Protein AF-V5AYG0-F1 (afdb_monomer_lite)

Radius of gyration: 26.68 Å; chains: 1; bounding box: 62×37×74 Å

Foldseek 3Di:
DQAWWDQPHDIDGDPVQVLLLQLQVPAAQLFDFPVVSVVSSCVSPVSDDPVRTPVDDPLVVCVVPPCVAWDWDADPPPRTIGIHGPDDPQDLLQVQQVVLCVVVVHDAPPLDDQCVSSQVSGDPVNRDDQPCVLVSCPDPSNVVRHVCPVVSPHPSADVAFAEEEEEECVAPPLVCVVVLCVVVCNVSHNYHYEYEYDPPHDDNDPRHHHDDPVDDSLQVVLVVVVPPDDDVRYEYEYEGAPVCQVVNVVSNCVRVPQDQHWYWYDYSVDTDTDGSHDD

Organism: NCBI:txid1416333

pLDDT: mean 70.59, std 14.33, range [32.94, 92.69]

Structure (mmCIF, N/CA/C/O backbone):
data_AF-V5AYG0-F1
#
_entry.id   AF-V5AYG0-F1
#
loop_
_atom_site.group_PDB
_atom_site.id
_atom_site.type_symbol
_atom_site.label_atom_id
_atom_site.label_alt_id
_atom_site.label_comp_id
_atom_site.label_asym_id
_atom_site.label_entity_id
_atom_site.label_seq_id
_atom_site.pdbx_PDB_ins_code
_atom_site.Cartn_x
_atom_site.Cartn_y
_atom_site.Cartn_z
_atom_site.occupancy
_atom_site.B_iso_or_equiv
_atom_site.auth_seq_id
_atom_site.auth_comp_id
_atom_site.auth_asym_id
_atom_site.auth_atom_id
_atom_site.pdbx_PDB_model_num
ATOM 1 N N . MET A 1 1 ? 31.555 -10.436 -30.184 1.00 36.91 1 MET A N 1
ATOM 2 C CA . MET A 1 1 ? 31.040 -10.341 -31.577 1.00 36.91 1 MET A CA 1
ATOM 3 C C . MET A 1 1 ? 31.013 -8.867 -31.934 1.00 36.91 1 MET A C 1
ATOM 5 O O . MET A 1 1 ? 30.667 -8.102 -31.057 1.00 36.91 1 MET A O 1
ATOM 9 N N . ALA A 1 2 ? 31.412 -8.450 -33.139 1.00 38.81 2 ALA A N 1
ATOM 10 C CA . ALA A 1 2 ? 31.576 -7.028 -33.472 1.00 38.81 2 ALA A CA 1
ATOM 11 C C . ALA A 1 2 ? 30.337 -6.182 -33.100 1.00 38.81 2 ALA A C 1
ATOM 13 O O . ALA A 1 2 ? 29.236 -6.420 -33.595 1.00 38.81 2 ALA A O 1
ATOM 14 N N . HIS A 1 3 ? 30.549 -5.230 -32.188 1.00 49.53 3 HIS A N 1
ATOM 15 C CA . HIS A 1 3 ? 29.537 -4.388 -31.566 1.00 49.53 3 HIS A CA 1
ATOM 16 C C . HIS A 1 3 ? 29.433 -3.088 -32.375 1.00 49.53 3 HIS A C 1
ATOM 18 O O . HIS A 1 3 ? 30.217 -2.160 -32.189 1.00 49.53 3 HIS A O 1
ATOM 24 N N . THR A 1 4 ? 28.541 -3.043 -33.358 1.00 55.94 4 THR A N 1
ATOM 25 C CA . THR A 1 4 ? 28.344 -1.859 -34.202 1.00 55.94 4 THR A CA 1
ATOM 26 C C . THR A 1 4 ? 26.892 -1.404 -34.158 1.00 55.94 4 THR A C 1
ATOM 28 O O . THR A 1 4 ? 25.984 -2.221 -34.010 1.00 55.94 4 THR A O 1
ATOM 31 N N . PHE A 1 5 ? 26.658 -0.095 -34.273 1.00 59.72 5 PHE A N 1
ATOM 32 C CA . PHE A 1 5 ? 25.316 0.454 -34.490 1.00 59.72 5 PHE A CA 1
ATOM 33 C C . PHE A 1 5 ? 25.304 1.448 -35.644 1.00 59.72 5 PHE A C 1
ATOM 35 O O . PHE A 1 5 ? 26.340 1.987 -36.039 1.00 59.72 5 PHE A O 1
ATOM 42 N N . ILE A 1 6 ? 24.115 1.658 -36.203 1.00 56.16 6 ILE A N 1
ATOM 43 C CA . ILE A 1 6 ? 23.896 2.550 -37.336 1.00 56.16 6 ILE A CA 1
ATOM 44 C C . ILE A 1 6 ? 23.347 3.874 -36.800 1.00 56.16 6 ILE A C 1
ATOM 46 O O . ILE A 1 6 ? 22.353 3.900 -36.068 1.00 56.16 6 ILE A O 1
ATOM 50 N N . SER A 1 7 ? 24.000 4.975 -37.167 1.00 57.34 7 SER A N 1
ATOM 51 C CA . SER A 1 7 ? 23.487 6.331 -36.967 1.00 57.34 7 SER A CA 1
ATOM 52 C C . SER A 1 7 ? 23.404 7.011 -38.331 1.00 57.34 7 SER A C 1
ATOM 54 O O . SER A 1 7 ? 24.420 7.221 -38.998 1.00 57.34 7 SER A O 1
ATOM 56 N N . GLY A 1 8 ? 22.179 7.264 -38.802 1.00 62.81 8 GLY A N 1
ATOM 57 C CA . GLY A 1 8 ? 21.934 7.705 -40.177 1.00 62.81 8 GLY A CA 1
ATOM 58 C C . GLY A 1 8 ? 22.373 6.648 -41.198 1.00 62.81 8 GLY A C 1
ATOM 59 O O . GLY A 1 8 ? 21.780 5.576 -41.268 1.00 62.81 8 GLY A O 1
ATOM 60 N N . THR A 1 9 ? 23.410 6.947 -41.984 1.00 58.34 9 THR A N 1
ATOM 61 C CA . THR A 1 9 ? 23.985 6.056 -43.013 1.00 58.34 9 THR A CA 1
ATOM 62 C C . THR A 1 9 ? 25.346 5.464 -42.630 1.00 58.34 9 THR A C 1
ATOM 64 O O . THR A 1 9 ? 25.945 4.746 -43.430 1.00 58.34 9 THR A O 1
ATOM 67 N N . THR A 1 10 ? 25.843 5.743 -41.422 1.00 52.81 10 THR A N 1
ATOM 68 C CA . THR A 1 10 ? 27.211 5.400 -41.009 1.00 52.81 10 THR A CA 1
ATOM 69 C C . THR A 1 10 ? 27.206 4.331 -39.918 1.00 52.81 10 THR A C 1
ATOM 71 O O . THR A 1 10 ? 26.444 4.409 -38.951 1.00 52.81 10 THR A O 1
ATOM 74 N N . LEU A 1 11 ? 28.074 3.326 -40.076 1.00 57.84 11 LEU A N 1
ATOM 75 C CA . LEU A 1 11 ? 28.291 2.250 -39.110 1.00 57.84 11 LEU A CA 1
ATOM 76 C C . LEU A 1 11 ? 29.382 2.660 -38.112 1.00 57.84 11 LEU A C 1
ATOM 78 O O . LEU A 1 11 ? 30.519 2.907 -38.513 1.00 57.84 11 LEU A O 1
ATOM 82 N N . TYR A 1 12 ? 29.054 2.687 -36.821 1.00 60.81 12 TYR A N 1
ATOM 83 C CA . TYR A 1 12 ? 30.002 3.024 -35.759 1.00 60.81 12 TYR A CA 1
ATOM 84 C C . TYR A 1 12 ? 30.347 1.797 -34.911 1.00 60.81 12 TYR A C 1
ATOM 86 O O . TYR A 1 12 ? 29.428 1.102 -34.470 1.00 60.81 12 TYR A O 1
ATOM 94 N N . PRO A 1 13 ? 31.639 1.531 -34.639 1.00 64.38 13 PRO A N 1
ATOM 95 C CA . PRO A 1 13 ? 32.040 0.585 -33.606 1.00 64.38 13 PRO A CA 1
ATOM 96 C C . PRO A 1 13 ? 31.745 1.179 -32.223 1.00 64.38 13 PRO A C 1
ATOM 98 O O . PRO A 1 13 ? 32.131 2.308 -31.929 1.00 64.38 13 PRO A O 1
ATOM 101 N N . CYS A 1 14 ? 31.049 0.426 -31.377 1.00 72.44 14 CYS A N 1
ATOM 102 C CA . CYS A 1 14 ? 30.676 0.829 -30.025 1.00 72.44 14 CYS A CA 1
ATOM 103 C C . CYS A 1 14 ? 30.602 -0.412 -29.142 1.00 72.44 14 CYS A C 1
ATOM 105 O O . CYS A 1 14 ? 29.843 -1.323 -29.459 1.00 72.44 14 CYS A O 1
ATOM 107 N N . ASN A 1 15 ? 31.355 -0.455 -28.041 1.00 80.75 15 ASN A N 1
ATOM 108 C CA . ASN A 1 15 ? 31.271 -1.555 -27.084 1.00 80.75 15 ASN A CA 1
ATOM 109 C C . ASN A 1 15 ? 29.976 -1.457 -26.267 1.00 80.75 15 ASN A C 1
ATOM 111 O O . ASN A 1 15 ? 29.956 -0.980 -25.135 1.00 80.75 15 ASN A O 1
ATOM 115 N N . TRP A 1 16 ? 28.878 -1.894 -26.874 1.00 82.31 16 TRP A N 1
ATOM 116 C CA . TRP A 1 16 ? 27.559 -1.822 -26.263 1.00 82.31 16 TRP A CA 1
ATOM 117 C C . TRP A 1 16 ? 27.460 -2.583 -24.948 1.00 82.31 16 TRP A C 1
ATOM 119 O O . TRP A 1 16 ? 26.675 -2.198 -24.099 1.00 82.31 16 TRP A O 1
ATOM 129 N N . GLU A 1 17 ? 28.229 -3.650 -24.767 1.00 78.25 17 GLU A N 1
ATOM 130 C CA . GLU A 1 17 ? 28.170 -4.433 -23.537 1.00 78.25 17 GLU A CA 1
ATOM 131 C C . GLU A 1 17 ? 28.710 -3.631 -22.347 1.00 78.25 17 GLU A C 1
ATOM 133 O O . GLU A 1 17 ? 28.011 -3.474 -21.352 1.00 78.25 17 GLU A O 1
ATOM 138 N N . GLU A 1 18 ? 29.882 -3.014 -22.505 1.00 82.31 18 GLU A N 1
ATOM 139 C CA . GLU A 1 18 ? 30.483 -2.104 -21.519 1.00 82.31 18 GLU A CA 1
ATOM 140 C C . GLU A 1 18 ? 29.607 -0.868 -21.272 1.00 82.31 18 GLU A C 1
ATOM 142 O O . GLU A 1 18 ? 29.341 -0.496 -20.131 1.00 82.31 18 GLU A O 1
ATOM 147 N N . LYS A 1 19 ? 29.072 -0.264 -22.339 1.00 86.62 19 LYS A N 1
ATOM 148 C CA . LYS A 1 19 ? 28.166 0.886 -22.219 1.00 86.62 19 LYS A CA 1
ATOM 149 C C . LYS A 1 19 ? 26.901 0.528 -21.448 1.00 86.62 19 LYS A C 1
ATOM 151 O O . LYS A 1 19 ? 26.489 1.267 -20.562 1.00 86.62 19 LYS A O 1
ATOM 156 N N . MET A 1 20 ? 26.307 -0.625 -21.739 1.00 86.31 20 MET A N 1
ATOM 157 C CA . MET A 1 20 ? 25.114 -1.090 -21.038 1.00 86.31 20 MET A CA 1
ATOM 158 C C . MET A 1 20 ? 25.412 -1.528 -19.599 1.00 86.31 20 MET A C 1
ATOM 160 O O . MET A 1 20 ? 24.524 -1.407 -18.761 1.00 86.31 20 MET A O 1
ATOM 164 N N . GLN A 1 21 ? 26.631 -1.976 -19.284 1.00 84.56 21 GLN A N 1
ATOM 165 C CA . GLN A 1 21 ? 27.077 -2.207 -17.905 1.00 84.56 21 GLN A CA 1
ATOM 166 C C . GLN A 1 21 ? 27.189 -0.896 -17.116 1.00 84.56 21 GLN A C 1
ATOM 168 O O . GLN A 1 21 ? 26.678 -0.827 -16.000 1.00 84.56 21 GLN A O 1
ATOM 173 N N . ASN A 1 22 ? 27.751 0.165 -17.704 1.00 85.88 22 ASN A N 1
ATOM 174 C CA . ASN A 1 22 ? 27.778 1.496 -17.079 1.00 85.88 22 ASN A CA 1
ATOM 175 C C . ASN A 1 22 ? 26.360 2.052 -16.875 1.00 85.88 22 ASN A C 1
ATOM 177 O O . ASN A 1 22 ? 26.020 2.555 -15.803 1.00 85.88 22 ASN A O 1
ATOM 181 N N . VAL A 1 23 ? 25.491 1.891 -17.881 1.00 89.94 23 VAL A N 1
ATOM 182 C CA . VAL A 1 23 ? 24.066 2.222 -17.755 1.00 89.94 23 VAL A CA 1
ATOM 183 C C . VAL A 1 23 ? 23.433 1.418 -16.618 1.00 89.94 23 VAL A C 1
ATOM 185 O O . VAL A 1 23 ? 22.747 2.004 -15.789 1.00 89.94 23 VAL A O 1
ATOM 188 N N . ALA A 1 24 ? 23.683 0.109 -16.525 1.00 85.75 24 ALA A N 1
ATOM 189 C CA . ALA A 1 24 ? 23.153 -0.734 -15.455 1.00 85.75 24 ALA A CA 1
ATOM 190 C C . ALA A 1 24 ? 23.642 -0.301 -14.064 1.00 85.75 24 ALA A C 1
ATOM 192 O O . ALA A 1 24 ? 22.834 -0.245 -13.144 1.00 85.75 24 ALA A O 1
ATOM 193 N N . ALA A 1 25 ? 24.910 0.091 -13.919 1.00 83.50 25 ALA A N 1
ATOM 194 C CA . ALA A 1 25 ? 25.464 0.582 -12.656 1.00 83.50 25 ALA A CA 1
ATOM 195 C C . ALA A 1 25 ? 24.807 1.889 -12.165 1.00 83.50 25 ALA A C 1
ATOM 197 O O . ALA A 1 25 ? 24.780 2.156 -10.967 1.00 83.50 25 ALA A O 1
ATOM 198 N N . SER A 1 26 ? 24.250 2.695 -13.077 1.00 83.44 26 SER A N 1
ATOM 199 C CA . SER A 1 26 ? 23.520 3.934 -12.753 1.00 83.44 26 SER A CA 1
ATOM 200 C C . SER A 1 26 ? 21.997 3.755 -12.651 1.00 83.44 26 SER A C 1
ATOM 202 O O . SER A 1 26 ? 21.262 4.726 -12.412 1.00 83.44 26 SER A O 1
ATOM 204 N N . ILE A 1 27 ? 21.492 2.536 -12.874 1.00 79.38 27 ILE A N 1
ATOM 205 C CA . ILE A 1 27 ? 20.069 2.227 -12.753 1.00 79.38 27 ILE A CA 1
ATOM 206 C C . ILE A 1 27 ? 19.758 1.893 -11.290 1.00 79.38 27 ILE A C 1
ATOM 208 O O . ILE A 1 27 ? 20.338 0.958 -10.743 1.00 79.38 27 ILE A O 1
ATOM 212 N N . PRO A 1 28 ? 18.814 2.608 -10.652 1.00 70.75 28 PRO A N 1
ATOM 213 C CA . PRO A 1 28 ? 18.341 2.242 -9.324 1.00 70.75 28 PRO A CA 1
ATOM 214 C C . PRO A 1 28 ? 17.699 0.846 -9.336 1.00 70.75 28 PRO A C 1
ATOM 216 O O . PRO A 1 28 ? 17.114 0.430 -10.342 1.00 70.75 28 PRO A O 1
ATOM 219 N N . TYR A 1 29 ? 17.766 0.130 -8.211 1.00 62.44 29 TYR A N 1
ATOM 220 C CA . TYR A 1 29 ? 17.287 -1.255 -8.083 1.00 62.44 29 TYR A CA 1
ATOM 221 C C . TYR A 1 29 ? 15.823 -1.450 -8.515 1.00 62.44 29 TYR A C 1
ATOM 223 O O . TYR A 1 29 ? 15.455 -2.485 -9.074 1.00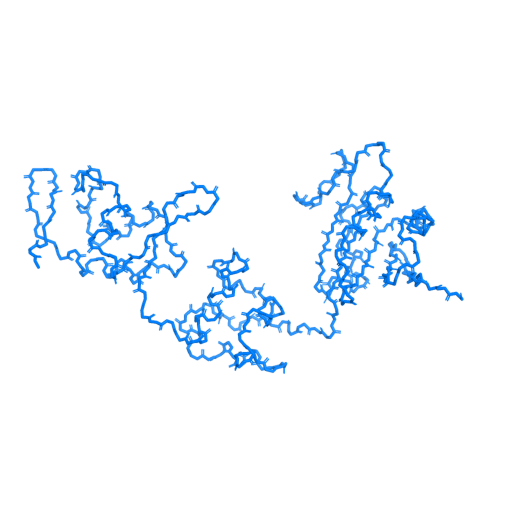 62.44 29 TYR A O 1
ATOM 231 N N . GLU A 1 30 ? 14.969 -0.445 -8.320 1.00 60.16 30 GLU A N 1
ATOM 232 C CA . GLU A 1 30 ? 13.548 -0.494 -8.685 1.00 60.16 30 GLU A CA 1
ATOM 233 C C . GLU A 1 30 ? 13.319 -0.490 -10.196 1.00 60.16 30 GLU A C 1
ATOM 235 O O . GLU A 1 30 ? 12.255 -0.909 -10.681 1.00 60.16 30 GLU A O 1
ATOM 240 N N . GLY A 1 31 ? 14.342 -0.064 -10.928 1.00 71.94 31 GLY A N 1
ATOM 241 C CA . GLY A 1 31 ? 14.355 0.104 -12.358 1.00 71.94 31 GLY A CA 1
ATOM 242 C C . GLY A 1 31 ? 13.869 1.470 -12.803 1.00 71.94 31 GLY A C 1
ATOM 243 O O . GLY A 1 31 ? 13.266 2.242 -12.062 1.00 71.94 31 GLY A O 1
ATOM 244 N N . VAL A 1 32 ? 14.125 1.743 -14.070 1.00 79.31 32 VAL A N 1
ATOM 245 C CA . VAL A 1 32 ? 13.805 3.003 -14.732 1.00 79.31 32 VAL A CA 1
ATOM 246 C C . VAL A 1 32 ? 12.759 2.779 -15.810 1.00 79.31 32 VAL A C 1
ATOM 248 O O . VAL A 1 32 ? 12.643 1.688 -16.381 1.00 79.31 32 VAL A O 1
ATOM 251 N N . ILE A 1 33 ? 11.986 3.820 -16.101 1.00 85.25 33 ILE A N 1
ATOM 252 C CA . ILE A 1 33 ? 11.087 3.818 -17.259 1.00 85.25 33 ILE A CA 1
ATOM 253 C C . ILE A 1 33 ? 11.879 4.064 -18.548 1.00 85.25 33 ILE A C 1
ATOM 255 O O . ILE A 1 33 ? 12.995 4.576 -18.527 1.00 85.25 33 ILE A O 1
ATOM 259 N N . GLU A 1 34 ? 11.291 3.738 -19.700 1.00 87.69 34 GLU A N 1
ATOM 260 C CA . GLU A 1 34 ? 11.986 3.803 -20.997 1.00 87.69 34 GLU A CA 1
ATOM 261 C C . GLU A 1 34 ? 12.636 5.165 -21.292 1.00 87.69 34 GLU A C 1
ATOM 263 O O . GLU A 1 34 ? 13.779 5.216 -21.737 1.00 87.69 34 GLU A O 1
ATOM 268 N N . LYS A 1 35 ? 11.953 6.273 -20.974 1.00 87.69 35 LYS A N 1
ATOM 269 C CA . LYS A 1 35 ? 12.487 7.633 -21.162 1.00 87.69 35 LYS A CA 1
ATOM 270 C C . LYS A 1 35 ? 13.784 7.865 -20.375 1.00 87.69 35 LYS A C 1
ATOM 272 O O . LYS A 1 35 ? 14.715 8.481 -20.883 1.00 87.69 35 LYS A O 1
ATOM 277 N N . GLU A 1 36 ? 13.835 7.376 -19.143 1.00 85.44 36 GLU A N 1
ATOM 278 C CA . GLU A 1 36 ? 14.980 7.521 -18.241 1.00 85.44 36 GLU A CA 1
ATOM 279 C C . GLU A 1 36 ? 16.134 6.589 -18.621 1.00 85.44 36 GLU A C 1
ATOM 281 O O . GLU A 1 36 ? 17.295 6.969 -18.468 1.00 85.44 36 GLU A O 1
ATOM 286 N N . LEU A 1 37 ? 15.824 5.395 -19.143 1.00 91.31 37 LEU A N 1
ATOM 287 C CA . LEU A 1 37 ? 16.825 4.497 -19.715 1.00 91.31 37 LEU A CA 1
ATOM 288 C C . LEU A 1 37 ? 17.483 5.128 -20.945 1.00 91.31 37 LEU A C 1
ATOM 290 O O . LEU A 1 37 ? 18.704 5.124 -21.049 1.00 91.31 37 LEU A O 1
ATOM 294 N N . ILE A 1 38 ? 16.685 5.686 -21.864 1.00 91.25 38 ILE A N 1
ATOM 295 C CA . ILE A 1 38 ? 17.206 6.367 -23.059 1.00 91.25 38 ILE A CA 1
ATOM 296 C C . ILE A 1 38 ? 18.147 7.501 -22.657 1.00 91.25 38 ILE A C 1
ATOM 298 O O . ILE A 1 38 ? 19.223 7.610 -23.234 1.00 91.25 38 ILE A O 1
ATOM 302 N N . GLY A 1 39 ? 17.763 8.313 -21.664 1.00 90.12 39 GLY A N 1
ATOM 303 C CA . GLY A 1 39 ? 18.610 9.390 -21.147 1.00 90.12 39 GLY A CA 1
ATOM 304 C C . GLY A 1 39 ? 19.992 8.886 -20.726 1.00 90.12 39 GLY A C 1
ATOM 305 O O . GLY A 1 39 ? 20.993 9.387 -21.223 1.00 90.12 39 GLY A O 1
ATOM 306 N N . ARG A 1 40 ? 20.041 7.816 -19.924 1.00 92.69 40 ARG A N 1
ATOM 307 C CA . ARG A 1 40 ? 21.300 7.192 -19.473 1.00 92.69 40 ARG A CA 1
ATOM 308 C C . ARG A 1 40 ? 22.121 6.596 -20.617 1.00 92.69 40 ARG A C 1
ATOM 310 O O . ARG A 1 40 ? 23.338 6.721 -20.633 1.00 92.69 40 ARG A O 1
ATOM 317 N N . ILE A 1 41 ? 21.473 5.967 -21.600 1.00 91.00 41 ILE A N 1
ATOM 318 C CA . ILE A 1 41 ? 22.181 5.450 -22.781 1.00 91.00 41 ILE A CA 1
ATOM 319 C C . ILE A 1 41 ? 22.803 6.602 -23.581 1.00 91.00 41 ILE A C 1
ATOM 321 O O . ILE A 1 41 ? 23.920 6.462 -24.064 1.00 91.00 41 ILE A O 1
ATOM 325 N N . ILE A 1 42 ? 22.108 7.735 -23.711 1.00 90.50 42 ILE A N 1
ATOM 326 C CA . ILE A 1 42 ? 22.621 8.926 -24.407 1.00 90.50 42 ILE A CA 1
ATOM 327 C C . ILE A 1 42 ? 23.768 9.577 -23.622 1.00 90.50 42 ILE A C 1
ATOM 329 O O . ILE A 1 42 ? 24.704 10.086 -24.232 1.00 90.50 42 ILE A O 1
ATOM 333 N N . GLU A 1 43 ? 23.733 9.549 -22.290 1.00 91.38 43 GLU A N 1
ATOM 334 C CA . GLU A 1 43 ? 24.858 10.000 -21.458 1.00 91.38 43 GLU A CA 1
ATOM 335 C C . GLU A 1 43 ? 26.120 9.161 -21.717 1.00 91.38 43 GLU A C 1
ATOM 337 O O . GLU A 1 43 ? 27.212 9.712 -21.847 1.00 91.38 43 GLU A O 1
ATOM 342 N N . GLU A 1 44 ? 25.968 7.845 -21.885 1.00 88.44 44 GLU A N 1
ATOM 343 C CA . GLU A 1 44 ? 27.077 6.935 -22.191 1.00 88.44 44 GLU A CA 1
ATOM 344 C C . GLU A 1 44 ? 27.507 6.945 -23.671 1.00 88.44 44 GLU A C 1
ATOM 346 O O . GLU A 1 44 ? 28.691 6.771 -23.984 1.00 88.44 44 GLU A O 1
ATOM 351 N N . GLU A 1 45 ? 26.564 7.136 -24.593 1.00 87.38 45 GLU A N 1
ATOM 352 C CA . GLU A 1 45 ? 26.772 7.196 -26.040 1.00 87.38 45 GLU A CA 1
ATOM 353 C C . GLU A 1 45 ? 25.817 8.220 -26.673 1.00 87.38 45 GLU A C 1
ATOM 355 O O . GLU A 1 45 ? 24.709 7.909 -27.117 1.00 87.38 45 GLU A O 1
ATOM 360 N N . SER A 1 46 ? 26.283 9.466 -26.765 1.00 85.56 46 SER A N 1
ATOM 361 C CA . SER A 1 46 ? 25.486 10.621 -27.201 1.00 85.56 46 SER A CA 1
ATOM 362 C C . SER A 1 46 ? 24.964 10.541 -28.636 1.00 85.56 46 SER A C 1
ATOM 364 O O . SER A 1 46 ? 24.040 11.267 -29.001 1.00 85.56 46 SER A O 1
ATOM 366 N N . ARG A 1 47 ? 25.519 9.645 -29.462 1.00 79.94 47 ARG A N 1
ATOM 367 C CA . ARG A 1 47 ? 25.074 9.409 -30.846 1.00 79.94 47 ARG A CA 1
ATOM 368 C C . ARG A 1 47 ? 23.937 8.390 -30.945 1.00 79.94 47 ARG A C 1
ATOM 370 O O . ARG A 1 47 ? 23.487 8.099 -32.057 1.00 79.94 47 ARG A O 1
ATOM 377 N N . PHE A 1 48 ? 23.491 7.827 -29.823 1.00 82.12 48 PHE A N 1
ATOM 378 C CA . PHE A 1 48 ? 22.389 6.879 -29.785 1.00 82.12 48 PHE A CA 1
ATOM 379 C C . PHE A 1 48 ? 21.055 7.554 -30.124 1.00 82.12 48 PHE A C 1
ATOM 381 O O . PHE A 1 48 ? 20.604 8.471 -29.441 1.00 82.12 48 PHE A O 1
ATOM 388 N N . LEU A 1 49 ? 20.393 7.062 -31.174 1.00 77.31 49 LEU A N 1
ATOM 389 C CA . LEU A 1 49 ? 19.087 7.545 -31.618 1.00 77.31 49 LEU A CA 1
ATOM 390 C C . LEU A 1 49 ? 18.110 6.364 -31.681 1.00 77.31 49 LEU A C 1
ATOM 392 O O . LEU A 1 49 ? 18.115 5.631 -32.671 1.00 77.31 49 LEU A O 1
ATOM 396 N N . PRO A 1 50 ? 17.239 6.166 -30.675 1.00 69.00 50 PRO A N 1
ATOM 397 C CA . PRO A 1 50 ? 16.471 4.927 -30.530 1.00 69.00 50 PRO A CA 1
ATOM 398 C C . PRO A 1 50 ? 15.639 4.537 -31.760 1.00 69.00 50 PRO A C 1
ATOM 400 O O . PRO A 1 50 ? 15.596 3.368 -32.137 1.00 69.00 50 PRO A O 1
ATOM 403 N N . ALA A 1 51 ? 15.013 5.518 -32.418 1.00 68.31 51 ALA A N 1
ATOM 404 C CA . ALA A 1 51 ? 14.158 5.295 -33.585 1.00 68.31 51 ALA A CA 1
ATOM 405 C C . ALA A 1 51 ? 14.937 4.935 -34.865 1.00 68.31 51 ALA A C 1
ATOM 407 O O . ALA A 1 51 ? 14.397 4.262 -35.738 1.00 68.31 51 ALA A O 1
ATOM 408 N N . VAL A 1 52 ? 16.195 5.371 -34.979 1.00 61.38 52 VAL A N 1
ATOM 409 C CA . VAL A 1 52 ? 17.040 5.165 -36.170 1.00 61.38 52 VAL A CA 1
ATOM 410 C C . VAL A 1 52 ? 17.962 3.960 -35.984 1.00 61.38 52 VAL A C 1
ATOM 412 O O . VAL A 1 52 ? 18.199 3.208 -36.923 1.00 61.38 52 VAL A O 1
ATOM 415 N N . SER A 1 53 ? 18.465 3.756 -34.767 1.00 62.53 53 SER A N 1
ATOM 416 C CA . SER A 1 53 ? 19.532 2.797 -34.484 1.00 62.53 53 SER A CA 1
ATOM 417 C C . SER A 1 53 ? 19.052 1.367 -34.239 1.00 62.53 53 SER A C 1
ATOM 419 O O . SER A 1 53 ? 19.845 0.444 -34.411 1.00 62.53 53 SER A O 1
ATOM 421 N N . LEU A 1 54 ? 17.793 1.158 -33.830 1.00 70.75 54 LEU A N 1
ATOM 422 C CA . LEU A 1 54 ? 17.335 -0.158 -33.358 1.00 70.75 54 LEU A CA 1
ATOM 423 C C . LEU A 1 54 ? 16.412 -0.902 -34.328 1.00 70.75 54 LEU A C 1
ATOM 425 O O . LEU A 1 54 ? 16.447 -2.130 -34.369 1.00 70.75 54 LEU A O 1
ATOM 429 N N . GLY A 1 55 ? 15.566 -0.192 -35.085 1.00 71.69 55 GLY A N 1
ATOM 430 C CA . GLY A 1 55 ? 14.549 -0.808 -35.956 1.00 71.69 55 GLY A CA 1
ATOM 431 C C . GLY A 1 55 ? 13.490 -1.645 -35.215 1.00 71.69 55 GLY A C 1
ATOM 432 O O . GLY A 1 55 ? 12.657 -2.294 -35.844 1.00 71.69 55 GLY A O 1
ATOM 433 N N . GLU A 1 56 ? 13.511 -1.642 -33.882 1.00 78.69 56 GLU A N 1
ATOM 434 C CA . GLU A 1 56 ? 12.598 -2.356 -32.995 1.00 78.69 56 GLU A CA 1
ATOM 435 C C . GLU A 1 56 ? 12.404 -1.562 -31.687 1.00 78.69 56 GLU A C 1
ATOM 437 O O . GLU A 1 56 ? 13.223 -0.695 -31.371 1.00 78.69 56 GLU A O 1
ATOM 442 N N . PRO A 1 57 ? 11.348 -1.839 -30.897 1.00 85.56 57 PRO A N 1
ATOM 443 C CA . PRO A 1 57 ? 11.184 -1.231 -29.578 1.00 85.56 57 PRO A CA 1
ATOM 444 C C . PRO A 1 57 ? 12.366 -1.548 -28.651 1.00 85.56 57 PRO A C 1
ATOM 446 O O . PRO A 1 57 ? 12.814 -2.695 -28.597 1.00 85.56 57 PRO A O 1
ATOM 449 N N . ILE A 1 58 ? 12.797 -0.569 -27.849 1.00 87.25 58 ILE A N 1
ATOM 450 C CA . ILE A 1 58 ? 13.935 -0.698 -26.915 1.00 87.25 58 ILE A CA 1
ATOM 451 C C . ILE A 1 58 ? 13.781 -1.918 -26.006 1.00 87.25 58 ILE A C 1
ATOM 453 O O . ILE A 1 58 ? 14.728 -2.674 -25.824 1.00 87.25 58 ILE A O 1
ATOM 457 N N . SER A 1 59 ? 12.574 -2.169 -25.499 1.00 84.88 59 SER A N 1
ATOM 458 C CA . SER A 1 59 ? 12.288 -3.335 -24.652 1.00 84.88 59 SER A CA 1
ATOM 459 C C . SER A 1 59 ? 12.660 -4.667 -25.308 1.00 84.88 59 SER A C 1
ATOM 461 O O . SER A 1 59 ? 13.232 -5.530 -24.643 1.00 84.88 59 SER A O 1
ATOM 463 N N . LYS A 1 60 ? 12.396 -4.827 -26.611 1.00 86.19 60 LYS A N 1
ATOM 464 C CA . LYS A 1 60 ? 12.778 -6.030 -27.366 1.00 86.19 60 LYS A CA 1
ATOM 465 C C . LYS A 1 60 ? 14.280 -6.088 -27.609 1.00 86.19 60 LYS A C 1
ATOM 467 O O . LYS A 1 60 ? 14.874 -7.154 -27.468 1.00 86.19 60 LYS A O 1
ATOM 472 N N . TRP A 1 61 ? 14.888 -4.949 -27.930 1.00 85.69 61 TRP A N 1
ATOM 473 C CA . TRP A 1 61 ? 16.329 -4.857 -28.140 1.00 85.69 61 TRP A CA 1
ATOM 474 C C . TRP A 1 61 ? 17.114 -5.244 -26.881 1.00 85.69 61 TRP A C 1
ATOM 476 O O . TRP A 1 61 ? 17.988 -6.110 -26.944 1.00 85.69 61 TRP A O 1
ATOM 486 N N . VAL A 1 62 ? 16.730 -4.692 -25.726 1.00 84.56 62 VAL A N 1
ATOM 487 C CA . VAL A 1 62 ? 17.336 -4.999 -24.424 1.00 84.56 62 VAL A CA 1
ATOM 488 C C . VAL A 1 62 ? 17.149 -6.471 -24.063 1.00 84.56 62 VAL A C 1
ATOM 490 O O . VAL A 1 62 ? 18.135 -7.147 -23.785 1.00 84.56 62 VAL A O 1
ATOM 493 N N . GLN A 1 63 ? 15.924 -7.006 -24.147 1.00 81.25 63 GLN A N 1
ATOM 494 C CA . GLN A 1 63 ? 15.670 -8.424 -23.850 1.00 81.25 63 GLN A CA 1
ATOM 495 C C . GLN A 1 63 ? 16.455 -9.377 -24.759 1.00 81.25 63 GLN A C 1
ATOM 497 O O . GLN A 1 63 ? 16.835 -10.460 -24.330 1.00 81.25 63 GLN A O 1
ATOM 502 N N . ARG A 1 64 ? 16.693 -9.004 -26.018 1.00 79.56 64 ARG A N 1
ATOM 503 C CA . ARG A 1 64 ? 17.390 -9.860 -26.984 1.00 79.56 64 ARG A CA 1
ATOM 504 C C . ARG A 1 64 ? 18.910 -9.818 -26.844 1.00 79.56 64 ARG A C 1
ATOM 506 O O . ARG A 1 64 ? 19.569 -10.795 -27.193 1.00 79.56 64 ARG A O 1
ATOM 513 N N . ARG A 1 65 ? 19.475 -8.672 -26.453 1.00 80.25 65 ARG A N 1
ATOM 514 C CA . ARG A 1 65 ? 20.924 -8.413 -26.532 1.00 80.25 65 ARG A CA 1
ATOM 515 C C . ARG A 1 65 ? 21.611 -8.256 -25.184 1.00 80.25 65 ARG A C 1
ATOM 517 O O . ARG A 1 65 ? 22.803 -8.515 -25.114 1.00 80.25 65 ARG A O 1
ATOM 524 N N . PHE A 1 66 ? 20.875 -7.858 -24.152 1.00 83.88 66 PHE A N 1
ATOM 525 C CA . PHE A 1 66 ? 21.424 -7.500 -22.846 1.00 83.88 66 PHE A CA 1
ATOM 526 C C . PHE A 1 66 ? 20.598 -8.088 -21.702 1.00 83.88 66 PHE A C 1
ATOM 5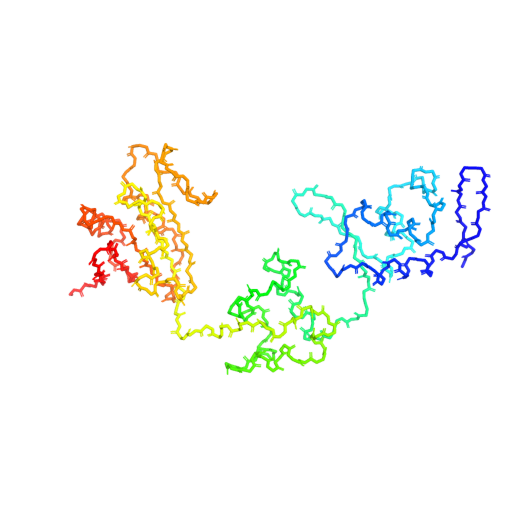28 O O . PHE A 1 66 ? 20.576 -7.519 -20.620 1.00 83.88 66 PHE A O 1
ATOM 535 N N . SER A 1 67 ? 19.916 -9.221 -21.901 1.00 77.31 67 SER A N 1
ATOM 536 C CA . SER A 1 67 ? 19.126 -9.873 -20.842 1.00 77.31 67 SER A CA 1
ATOM 537 C C . SER A 1 67 ? 19.955 -10.306 -19.630 1.00 77.31 67 SER A C 1
ATOM 539 O O . SER A 1 67 ? 19.401 -10.553 -18.566 1.00 77.31 67 SER A O 1
ATOM 541 N N . ASN A 1 68 ? 21.272 -10.434 -19.800 1.00 72.06 68 ASN A N 1
ATOM 542 C CA . ASN A 1 68 ? 22.252 -10.716 -18.752 1.00 72.06 68 ASN A CA 1
ATOM 543 C C . ASN A 1 68 ? 22.708 -9.465 -17.981 1.00 72.06 68 ASN A C 1
ATOM 545 O O . ASN A 1 68 ? 23.371 -9.612 -16.965 1.00 72.06 68 ASN A O 1
ATOM 549 N N . ILE A 1 69 ? 22.390 -8.262 -18.467 1.00 80.38 69 ILE A N 1
ATOM 550 C CA . ILE A 1 69 ? 22.789 -6.975 -17.870 1.00 80.38 69 ILE A CA 1
ATOM 55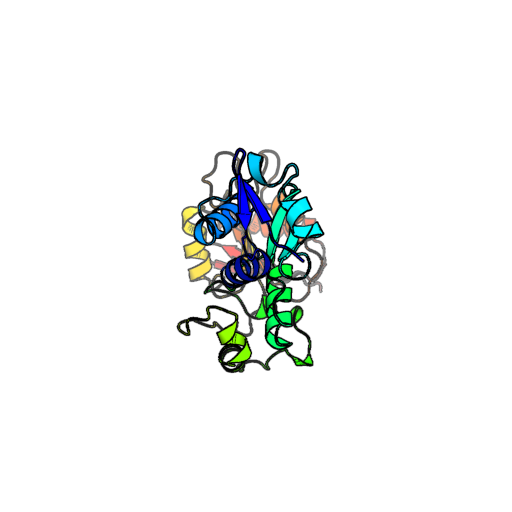1 C C . ILE A 1 69 ? 21.561 -6.194 -17.403 1.00 80.38 69 ILE A C 1
ATOM 553 O O . ILE A 1 69 ? 21.598 -5.556 -16.357 1.00 80.38 69 ILE A O 1
ATOM 557 N N . LEU A 1 70 ? 20.460 -6.254 -18.156 1.00 82.81 70 LEU A N 1
ATOM 558 C CA . LEU A 1 70 ? 19.196 -5.607 -17.841 1.00 82.81 70 LEU A CA 1
ATOM 559 C C . LEU A 1 70 ? 18.018 -6.578 -17.944 1.00 82.81 70 LEU A C 1
ATOM 561 O O . LEU A 1 70 ? 17.798 -7.235 -18.962 1.00 82.81 70 LEU A O 1
ATOM 565 N N . TRP A 1 71 ? 17.182 -6.576 -16.912 1.00 81.12 71 TRP A N 1
ATOM 566 C CA . TRP A 1 71 ? 15.893 -7.245 -16.898 1.00 81.12 71 TRP A CA 1
ATOM 567 C C . TRP A 1 71 ? 14.776 -6.276 -17.293 1.00 81.12 71 TRP A C 1
ATOM 569 O O . TRP A 1 71 ? 14.667 -5.176 -16.750 1.00 81.12 71 TRP A O 1
ATOM 579 N N . VAL A 1 72 ? 13.898 -6.701 -18.205 1.00 82.06 72 VAL A N 1
ATOM 580 C CA . VAL A 1 72 ? 12.747 -5.903 -18.651 1.00 82.06 72 VAL A CA 1
ATOM 581 C C . VAL A 1 72 ? 11.456 -6.527 -18.142 1.00 82.06 72 VAL A C 1
ATOM 583 O O . VAL A 1 72 ? 11.095 -7.640 -18.522 1.00 82.06 72 VAL A O 1
ATOM 586 N N . SER A 1 73 ? 10.729 -5.771 -17.328 1.00 76.62 73 SER A N 1
ATOM 587 C CA . SER A 1 73 ? 9.394 -6.111 -16.826 1.00 76.62 73 SER A CA 1
ATOM 588 C C . SER A 1 73 ? 8.367 -5.070 -17.277 1.00 76.62 73 SER A C 1
ATOM 590 O O . SER A 1 73 ? 8.714 -4.113 -17.968 1.00 76.62 73 SER A O 1
ATOM 592 N N . ARG A 1 74 ? 7.095 -5.236 -16.904 1.00 69.94 74 ARG A N 1
ATOM 593 C CA . ARG A 1 74 ? 6.042 -4.251 -17.180 1.00 69.94 74 ARG A CA 1
ATOM 594 C C . ARG A 1 74 ? 5.349 -3.825 -15.895 1.00 69.94 74 ARG A C 1
ATOM 596 O O . ARG A 1 74 ? 5.121 -4.642 -15.010 1.00 69.94 74 ARG A O 1
ATOM 603 N N . SER A 1 75 ? 5.008 -2.545 -15.821 1.00 55.00 75 SER A N 1
ATOM 604 C CA . SER A 1 75 ? 4.164 -1.980 -14.774 1.00 55.00 75 SER A CA 1
ATOM 605 C C . SER A 1 75 ? 2.789 -2.654 -14.766 1.00 55.00 75 SER A C 1
ATOM 607 O O . SER A 1 75 ? 2.139 -2.737 -15.808 1.00 55.00 75 SER A O 1
ATOM 609 N N . ALA A 1 76 ? 2.322 -3.086 -13.595 1.00 50.25 76 ALA A N 1
ATOM 610 C CA . ALA A 1 76 ? 1.001 -3.697 -13.442 1.00 50.25 76 ALA A CA 1
ATOM 611 C C . ALA A 1 76 ? -0.152 -2.689 -13.625 1.00 50.25 76 ALA A C 1
ATOM 613 O O . ALA A 1 76 ? -1.256 -3.083 -13.982 1.00 50.25 76 ALA A O 1
ATOM 614 N N . THR A 1 77 ? 0.097 -1.392 -13.418 1.00 49.03 77 THR A N 1
ATOM 615 C CA . THR A 1 77 ? -0.927 -0.334 -13.485 1.00 49.03 77 THR A CA 1
ATOM 616 C C . THR A 1 77 ? -1.179 0.189 -14.893 1.00 49.03 77 THR A C 1
ATOM 618 O O . THR A 1 77 ? -2.296 0.578 -15.209 1.00 49.03 77 THR A O 1
ATOM 621 N N . ASN A 1 78 ? -0.154 0.244 -15.745 1.00 59.69 78 ASN A N 1
ATOM 622 C CA . ASN A 1 78 ? -0.268 0.855 -17.077 1.00 59.69 78 ASN A CA 1
ATOM 623 C C . ASN A 1 78 ? 0.507 0.113 -18.178 1.00 59.69 78 ASN A C 1
ATOM 625 O O . ASN A 1 78 ? 0.621 0.615 -19.293 1.00 59.69 78 ASN A O 1
ATOM 629 N N . GLY A 1 79 ? 1.074 -1.061 -17.884 1.00 62.94 79 GLY A N 1
ATOM 630 C CA . GLY A 1 79 ? 1.762 -1.904 -18.868 1.00 62.94 79 GLY A CA 1
ATOM 631 C C . GLY A 1 79 ? 3.084 -1.341 -19.403 1.00 62.94 79 GLY A C 1
ATOM 632 O O . GLY A 1 79 ? 3.687 -1.949 -20.298 1.00 62.94 79 GLY A O 1
ATOM 633 N N . THR A 1 80 ? 3.547 -0.202 -18.876 1.00 76.56 80 THR A N 1
ATOM 634 C CA . THR A 1 80 ? 4.773 0.461 -19.343 1.00 76.56 80 THR A CA 1
ATOM 635 C C . THR A 1 80 ? 6.014 -0.384 -19.021 1.00 76.56 80 THR A C 1
ATOM 637 O O . THR A 1 80 ? 6.071 -0.978 -17.940 1.00 76.56 80 THR A O 1
ATOM 640 N N . PRO A 1 81 ? 6.997 -0.499 -19.940 1.00 76.81 81 PRO A N 1
ATOM 641 C CA . PRO A 1 81 ? 8.241 -1.218 -19.670 1.00 76.81 81 PRO A CA 1
ATOM 642 C C . PRO A 1 81 ? 9.041 -0.585 -18.524 1.00 76.81 81 PRO A C 1
ATOM 644 O O . PRO A 1 81 ? 9.214 0.634 -18.486 1.00 76.81 81 PRO A O 1
ATOM 647 N N . ILE A 1 82 ? 9.553 -1.429 -17.629 1.00 76.69 82 ILE A N 1
ATOM 648 C CA . ILE A 1 82 ? 10.456 -1.065 -16.532 1.00 76.69 82 ILE A CA 1
ATOM 649 C C . ILE A 1 82 ? 11.736 -1.888 -16.675 1.00 76.69 82 ILE A C 1
ATOM 651 O O . ILE A 1 82 ? 11.671 -3.121 -16.734 1.00 76.69 82 ILE A O 1
ATOM 655 N N . TYR A 1 83 ? 12.877 -1.204 -16.698 1.00 85.06 83 TYR A N 1
ATOM 656 C CA . TYR A 1 83 ? 14.205 -1.766 -16.939 1.00 85.06 83 TYR A CA 1
ATOM 657 C C . TYR A 1 83 ? 15.020 -1.768 -15.648 1.00 85.06 83 TYR A C 1
ATOM 659 O O . TYR A 1 83 ? 15.182 -0.715 -15.042 1.00 85.06 83 TYR A O 1
ATOM 667 N N . ARG A 1 84 ? 15.538 -2.924 -15.230 1.00 81.88 84 ARG A N 1
ATOM 668 C CA . ARG A 1 84 ? 16.345 -3.089 -14.008 1.00 81.88 84 ARG A CA 1
ATOM 669 C C . ARG A 1 84 ? 17.720 -3.625 -14.345 1.00 81.88 84 ARG A C 1
ATOM 671 O O . ARG A 1 84 ? 17.814 -4.456 -15.240 1.00 81.88 84 ARG A O 1
ATOM 678 N N . ALA A 1 85 ? 18.742 -3.210 -13.607 1.00 85.06 85 ALA A N 1
ATOM 679 C CA . ALA A 1 85 ? 20.033 -3.880 -13.636 1.00 85.06 85 ALA A CA 1
ATOM 680 C C . ALA A 1 85 ? 19.891 -5.334 -13.169 1.00 85.06 85 ALA A C 1
ATOM 682 O O . ALA A 1 85 ? 19.196 -5.626 -12.195 1.00 85.06 85 ALA A O 1
ATOM 683 N N . VAL A 1 86 ? 20.539 -6.249 -13.881 1.00 76.12 86 VAL A N 1
ATOM 684 C CA . VAL A 1 86 ? 20.800 -7.604 -13.404 1.00 76.12 86 VAL A CA 1
ATOM 685 C C . VAL A 1 86 ? 21.999 -7.472 -12.469 1.00 76.12 86 VAL A C 1
ATOM 687 O O . VAL A 1 86 ? 23.140 -7.449 -12.918 1.00 76.12 86 VAL A O 1
ATOM 690 N N . GLY A 1 87 ? 21.722 -7.238 -11.186 1.00 60.88 87 GLY A N 1
ATOM 691 C CA . GLY A 1 87 ? 22.759 -7.090 -10.166 1.00 60.88 87 GLY A CA 1
ATOM 692 C C . GLY A 1 87 ? 23.432 -8.418 -9.820 1.00 60.88 87 GLY A C 1
ATOM 693 O O . GLY A 1 87 ? 22.883 -9.493 -10.086 1.00 60.88 87 GLY A O 1
ATOM 694 N N . GLU A 1 88 ? 24.599 -8.333 -9.173 1.00 57.19 88 GLU A N 1
ATOM 695 C CA . GLU A 1 88 ? 25.089 -9.428 -8.332 1.00 57.19 88 GLU A CA 1
ATOM 696 C C . GLU A 1 88 ? 23.973 -9.861 -7.369 1.00 57.19 88 GLU A C 1
ATOM 698 O O . GLU A 1 88 ? 23.147 -9.025 -6.977 1.00 57.19 88 GLU A O 1
ATOM 703 N N . PRO A 1 89 ? 23.890 -11.159 -7.024 1.00 54.88 89 PRO A N 1
ATOM 704 C CA . PRO A 1 89 ? 22.868 -11.635 -6.109 1.00 54.88 89 PRO A CA 1
ATOM 705 C C . PRO A 1 89 ? 22.921 -10.784 -4.846 1.00 54.88 89 PRO A C 1
ATOM 707 O O . PRO A 1 89 ? 23.963 -10.690 -4.195 1.00 54.88 89 PRO A O 1
ATOM 710 N N . LEU A 1 90 ? 21.794 -10.140 -4.538 1.00 56.62 90 LEU A N 1
ATOM 711 C CA . LEU A 1 90 ? 21.633 -9.404 -3.296 1.00 56.62 90 LEU A CA 1
ATOM 712 C C . LEU A 1 90 ? 22.088 -10.312 -2.148 1.00 56.62 90 LEU A C 1
ATOM 714 O O . LEU A 1 90 ? 21.823 -11.520 -2.158 1.00 56.62 90 LEU A O 1
ATOM 718 N N . SER A 1 91 ? 22.761 -9.740 -1.147 1.00 64.06 91 SER A N 1
ATOM 719 C CA . SER A 1 91 ? 22.938 -10.466 0.112 1.00 64.06 91 SER A CA 1
ATOM 720 C C . SER A 1 91 ? 21.565 -10.953 0.581 1.00 64.06 91 SER A C 1
ATOM 722 O O . SER A 1 91 ? 20.554 -10.290 0.342 1.00 64.06 91 SER A O 1
ATOM 724 N N . MET A 1 92 ? 21.499 -12.116 1.227 1.00 65.25 92 MET A N 1
ATOM 725 C CA . MET A 1 92 ? 20.219 -12.696 1.646 1.00 65.25 92 MET A CA 1
ATOM 726 C C . MET A 1 92 ? 19.396 -11.695 2.479 1.00 65.25 92 MET A C 1
ATOM 728 O O . MET A 1 92 ? 18.174 -11.632 2.359 1.00 65.25 92 MET A O 1
ATOM 732 N N . GLU A 1 93 ? 20.069 -10.858 3.269 1.00 66.75 93 GLU A N 1
ATOM 733 C CA . GLU A 1 93 ? 19.496 -9.732 3.999 1.00 66.75 93 GLU A CA 1
ATOM 734 C C . GLU A 1 93 ? 18.900 -8.657 3.076 1.00 66.75 93 GLU A C 1
ATOM 736 O O . GLU A 1 93 ? 17.739 -8.279 3.252 1.00 66.75 93 GLU A O 1
ATOM 741 N N . ALA A 1 94 ? 19.654 -8.182 2.081 1.00 64.56 94 ALA A N 1
ATOM 742 C CA . ALA A 1 94 ? 19.192 -7.154 1.152 1.00 64.56 94 ALA A CA 1
ATOM 743 C C . ALA A 1 94 ? 18.085 -7.661 0.217 1.00 64.56 94 ALA A C 1
ATOM 745 O O . ALA A 1 94 ? 17.134 -6.932 -0.056 1.00 64.56 94 ALA A O 1
ATOM 746 N N . GLU A 1 95 ? 18.146 -8.925 -0.209 1.00 68.56 95 GLU A N 1
ATOM 747 C CA . GLU A 1 95 ? 17.107 -9.569 -1.016 1.00 68.56 95 GLU A CA 1
ATOM 748 C C . GLU A 1 95 ? 15.789 -9.644 -0.251 1.00 68.56 95 GLU A C 1
ATOM 750 O O . GLU A 1 95 ? 14.728 -9.303 -0.777 1.00 68.56 95 GLU A O 1
ATOM 755 N N . CYS A 1 96 ? 15.856 -10.037 1.022 1.00 67.25 96 CYS A N 1
ATOM 756 C CA . CYS A 1 96 ? 14.682 -10.102 1.874 1.00 67.25 96 CYS A CA 1
ATOM 757 C C . CYS A 1 96 ? 14.067 -8.713 2.061 1.00 67.25 96 CYS A C 1
ATOM 759 O O . CYS A 1 96 ? 12.868 -8.560 1.845 1.00 67.25 96 CYS A O 1
ATOM 761 N N . ILE A 1 97 ? 14.865 -7.691 2.385 1.00 67.69 97 ILE A N 1
ATOM 762 C CA . ILE A 1 97 ? 14.365 -6.316 2.546 1.00 67.69 97 ILE A CA 1
ATOM 763 C C . ILE A 1 97 ? 13.780 -5.786 1.228 1.00 67.69 97 ILE A C 1
ATOM 765 O O . ILE A 1 97 ? 12.670 -5.256 1.226 1.00 67.69 97 ILE A O 1
ATOM 769 N N . ALA A 1 98 ? 14.462 -5.979 0.097 1.00 64.69 98 ALA A N 1
ATOM 770 C CA . ALA A 1 98 ? 13.980 -5.556 -1.217 1.00 64.69 98 ALA A CA 1
ATOM 771 C C . ALA A 1 98 ? 12.650 -6.234 -1.582 1.00 64.69 98 ALA A C 1
ATOM 773 O O . ALA A 1 98 ? 11.718 -5.579 -2.054 1.00 64.69 98 ALA A O 1
ATOM 774 N N . ARG A 1 99 ? 12.519 -7.534 -1.292 1.00 62.84 99 ARG A N 1
ATOM 775 C CA . ARG A 1 99 ? 11.282 -8.295 -1.490 1.00 62.84 99 ARG A CA 1
ATOM 776 C C . ARG A 1 99 ? 10.156 -7.799 -0.587 1.00 62.84 99 ARG A C 1
ATOM 778 O O . ARG A 1 99 ? 9.026 -7.672 -1.049 1.00 62.84 99 ARG A O 1
ATOM 785 N N . VAL A 1 100 ? 10.448 -7.474 0.671 1.00 61.12 100 VAL A N 1
ATOM 786 C CA . VAL A 1 100 ? 9.477 -6.859 1.585 1.00 61.12 100 VAL A CA 1
ATOM 787 C C . VAL A 1 100 ? 9.004 -5.507 1.053 1.00 61.12 100 VAL A C 1
ATOM 789 O O . VAL A 1 100 ? 7.801 -5.267 0.989 1.00 61.12 100 VAL A O 1
ATOM 792 N N . LEU A 1 101 ? 9.915 -4.637 0.616 1.00 58.47 101 LEU A N 1
ATOM 793 C CA . LEU A 1 101 ? 9.554 -3.331 0.059 1.00 58.47 101 LEU A CA 1
ATOM 794 C C . LEU A 1 101 ? 8.707 -3.471 -1.205 1.00 58.47 101 LEU A C 1
ATOM 796 O O . LEU A 1 101 ? 7.698 -2.780 -1.344 1.00 58.47 101 LEU A O 1
ATOM 800 N N . GLN A 1 102 ? 9.046 -4.430 -2.066 1.00 56.81 102 GLN A N 1
ATOM 801 C CA . GLN A 1 102 ? 8.252 -4.767 -3.241 1.00 56.81 102 GLN A CA 1
ATOM 802 C C . GLN A 1 102 ? 6.839 -5.242 -2.867 1.00 56.81 102 GLN A C 1
ATOM 804 O O . GLN A 1 102 ? 5.871 -4.796 -3.483 1.00 56.81 102 GLN A O 1
ATOM 809 N N . LEU A 1 103 ? 6.702 -6.105 -1.853 1.00 51.47 103 LEU A N 1
ATOM 810 C CA . LEU A 1 103 ? 5.407 -6.583 -1.346 1.00 51.47 103 LEU A CA 1
ATOM 811 C C . LEU A 1 103 ? 4.575 -5.460 -0.715 1.00 51.47 103 LEU A C 1
ATOM 813 O O . LEU A 1 103 ? 3.353 -5.463 -0.830 1.00 51.47 103 LEU A O 1
ATOM 817 N N . LEU A 1 104 ? 5.234 -4.472 -0.110 1.00 52.34 104 LEU A N 1
ATOM 818 C CA . LEU A 1 104 ? 4.602 -3.256 0.405 1.00 52.34 104 LEU A CA 1
ATOM 819 C C . LEU A 1 104 ? 4.289 -2.228 -0.699 1.00 52.34 104 LEU A C 1
ATOM 821 O O . LEU A 1 104 ? 3.767 -1.155 -0.399 1.00 52.34 104 LEU A O 1
ATOM 825 N N . GLY A 1 105 ? 4.607 -2.523 -1.967 1.00 47.31 105 GLY A N 1
ATOM 826 C CA . GLY A 1 105 ? 4.410 -1.616 -3.102 1.00 47.31 105 GLY A CA 1
ATOM 827 C C . GLY A 1 105 ? 5.326 -0.388 -3.076 1.00 47.31 105 GLY A C 1
ATOM 828 O O . GLY A 1 105 ? 5.040 0.616 -3.731 1.00 47.31 105 GLY A O 1
ATOM 829 N N . ARG A 1 106 ? 6.416 -0.441 -2.305 1.00 53.16 106 ARG A N 1
ATOM 830 C CA . ARG A 1 106 ? 7.325 0.679 -2.048 1.00 53.16 106 ARG A CA 1
ATOM 831 C C . ARG A 1 106 ? 8.598 0.548 -2.876 1.00 53.16 106 ARG A C 1
ATOM 833 O O . ARG A 1 106 ? 9.106 -0.542 -3.114 1.00 53.16 106 ARG A O 1
ATOM 840 N N . ARG A 1 107 ? 9.094 1.703 -3.321 1.00 46.56 107 ARG A N 1
ATOM 841 C CA . ARG A 1 107 ? 10.269 1.848 -4.197 1.00 46.56 107 ARG A CA 1
ATOM 842 C C . ARG A 1 107 ? 11.528 2.325 -3.470 1.00 46.56 107 ARG A C 1
ATOM 844 O O . ARG A 1 107 ? 12.535 2.518 -4.110 1.00 46.56 107 ARG A O 1
ATOM 851 N N . LYS A 1 108 ? 11.458 2.605 -2.172 1.00 50.84 108 LYS A N 1
ATOM 852 C CA . LYS A 1 108 ? 12.589 2.930 -1.288 1.00 50.84 108 LYS A CA 1
ATOM 853 C C . LYS A 1 108 ? 12.190 2.497 0.123 1.00 50.84 108 LYS A C 1
ATOM 855 O O . LYS A 1 108 ? 10.991 2.346 0.374 1.00 50.84 108 LYS A O 1
ATOM 860 N N . LEU A 1 109 ? 13.144 2.335 1.037 1.00 49.88 109 LEU A N 1
ATOM 861 C CA . LEU A 1 109 ? 12.871 2.488 2.469 1.00 49.88 109 LEU A CA 1
ATOM 862 C C . LEU A 1 109 ? 12.638 3.990 2.691 1.00 49.88 109 LEU A C 1
ATOM 864 O O . LEU A 1 109 ? 13.608 4.741 2.645 1.00 49.88 109 LEU A O 1
ATOM 868 N N . PRO A 1 110 ? 11.399 4.501 2.840 1.00 45.34 110 PRO A N 1
ATOM 869 C CA . PRO A 1 110 ? 11.252 5.864 3.319 1.00 45.34 110 PRO A CA 1
ATOM 870 C C . PRO A 1 110 ? 11.900 5.963 4.702 1.00 45.34 110 PRO A C 1
ATOM 872 O O . PRO A 1 110 ? 11.827 5.011 5.487 1.00 45.34 110 PRO A O 1
ATOM 875 N N . VAL A 1 111 ? 12.419 7.156 5.008 1.00 46.66 111 VAL A N 1
ATOM 876 C CA . VAL A 1 111 ? 12.875 7.623 6.337 1.00 46.66 111 VAL A CA 1
ATOM 877 C C . VAL A 1 111 ? 11.878 7.258 7.463 1.00 46.66 111 VAL A C 1
ATOM 879 O O . VAL A 1 111 ? 12.236 7.195 8.633 1.00 46.66 111 VAL A O 1
ATOM 882 N N . TYR A 1 112 ? 10.635 6.917 7.100 1.00 51.25 112 TYR A N 1
ATOM 883 C CA . TYR A 1 112 ? 9.537 6.490 7.964 1.00 51.25 112 TYR A CA 1
ATOM 884 C C . TYR A 1 112 ? 8.970 5.108 7.572 1.00 51.25 112 TYR A C 1
ATOM 886 O O . TYR A 1 112 ? 7.823 4.996 7.133 1.00 51.25 112 TYR A O 1
ATOM 894 N N . THR A 1 113 ? 9.751 4.030 7.705 1.00 51.19 113 THR A N 1
ATOM 895 C CA . THR A 1 113 ? 9.232 2.656 7.540 1.00 51.19 113 THR A CA 1
ATOM 896 C C . THR A 1 113 ? 9.050 1.977 8.890 1.00 51.19 113 THR A C 1
ATOM 898 O O . THR A 1 113 ? 10.023 1.665 9.568 1.00 51.19 113 THR A O 1
ATOM 901 N N . ASP A 1 114 ? 7.797 1.712 9.263 1.00 58.84 114 ASP A N 1
ATOM 902 C CA . ASP A 1 114 ? 7.488 0.897 10.436 1.00 58.84 114 ASP A CA 1
ATOM 903 C C . ASP A 1 114 ? 7.998 -0.540 10.248 1.00 58.84 114 ASP A C 1
ATOM 905 O O . ASP A 1 114 ? 7.600 -1.252 9.320 1.00 58.84 114 ASP A O 1
ATOM 909 N N . VAL A 1 115 ? 8.874 -0.972 11.157 1.00 61.75 115 VAL A N 1
ATOM 910 C CA . VAL A 1 115 ? 9.452 -2.317 11.154 1.00 61.75 115 VAL A CA 1
ATOM 911 C C . VAL A 1 115 ? 8.389 -3.398 11.320 1.00 61.75 115 VAL A C 1
ATOM 913 O O . VAL A 1 115 ? 8.591 -4.487 10.800 1.00 61.75 115 VAL A O 1
ATOM 916 N N . ASN A 1 116 ? 7.230 -3.128 11.930 1.00 60.12 116 ASN A N 1
ATOM 917 C CA . ASN A 1 116 ? 6.145 -4.112 12.027 1.00 60.12 116 ASN A CA 1
ATOM 918 C C . ASN A 1 116 ? 5.497 -4.438 10.675 1.00 60.12 116 ASN A C 1
ATOM 920 O O . ASN A 1 116 ? 4.900 -5.501 10.533 1.00 60.12 116 ASN A O 1
ATOM 924 N N . LEU A 1 117 ? 5.648 -3.573 9.669 1.00 54.66 117 LEU A N 1
ATOM 925 C CA . LEU A 1 117 ? 5.273 -3.888 8.287 1.00 54.66 117 LEU A CA 1
ATOM 926 C C . LEU A 1 117 ? 6.318 -4.781 7.604 1.00 54.66 117 LEU A C 1
ATOM 928 O O . LEU A 1 117 ? 6.009 -5.447 6.620 1.00 54.66 117 LEU A O 1
ATOM 932 N N . ILE A 1 118 ? 7.547 -4.801 8.130 1.00 62.91 118 ILE A N 1
ATOM 933 C CA . ILE A 1 118 ? 8.675 -5.580 7.615 1.00 62.91 118 ILE A CA 1
ATOM 934 C C . ILE A 1 118 ? 8.758 -6.956 8.294 1.00 62.91 118 ILE A C 1
ATOM 936 O O . ILE A 1 118 ? 8.915 -7.961 7.604 1.00 62.91 118 ILE A O 1
ATOM 940 N N . VAL A 1 119 ? 8.611 -7.017 9.625 1.00 68.00 119 VAL A N 1
ATOM 941 C CA . VAL A 1 119 ? 8.740 -8.227 10.465 1.00 68.00 119 VAL A CA 1
ATOM 942 C C . VAL A 1 119 ? 7.983 -9.439 9.898 1.00 68.00 119 VAL A C 1
ATOM 944 O O . VAL A 1 119 ? 8.617 -10.477 9.724 1.00 68.00 119 VAL A O 1
ATOM 947 N N . PRO A 1 120 ? 6.674 -9.366 9.576 1.00 60.53 120 PRO A N 1
ATOM 948 C CA . PRO A 1 120 ? 5.923 -10.538 9.122 1.00 60.53 120 PRO A CA 1
ATOM 949 C C . PRO A 1 120 ? 6.280 -10.978 7.697 1.00 60.53 120 PRO A C 1
ATOM 951 O O . PRO A 1 120 ? 5.893 -12.068 7.280 1.00 60.53 120 PRO A O 1
ATOM 954 N N . LEU A 1 121 ? 6.986 -10.137 6.939 1.00 55.03 121 LEU A N 1
ATOM 955 C CA . LEU A 1 121 ? 7.375 -10.399 5.555 1.00 55.03 121 LEU A CA 1
ATOM 956 C C . LEU A 1 121 ? 8.839 -10.857 5.436 1.00 55.03 121 LEU A C 1
ATOM 958 O O . LEU A 1 121 ? 9.250 -11.315 4.368 1.00 55.03 121 LEU A O 1
ATOM 962 N N . LEU A 1 122 ? 9.616 -10.774 6.523 1.00 68.25 122 LEU A N 1
ATOM 963 C CA . LEU A 1 122 ? 10.960 -11.334 6.596 1.00 68.25 122 LEU A CA 1
ATOM 964 C C . LEU A 1 122 ? 10.935 -12.816 6.997 1.00 68.25 122 LEU A C 1
ATOM 966 O O . LEU A 1 122 ? 10.079 -13.253 7.768 1.00 68.25 122 LEU A O 1
ATOM 970 N N . PRO A 1 123 ? 11.929 -13.606 6.558 1.00 68.12 123 PRO A N 1
ATOM 971 C CA . PRO A 1 123 ? 12.160 -14.931 7.116 1.00 68.12 123 PRO A CA 1
ATOM 972 C C . PRO A 1 123 ? 12.368 -14.877 8.637 1.00 68.12 123 PRO A C 1
ATOM 974 O O . PRO A 1 123 ? 13.032 -13.979 9.158 1.00 68.12 123 PRO A O 1
ATOM 977 N N . VAL A 1 124 ? 11.866 -15.884 9.359 1.00 66.44 124 VAL A N 1
ATOM 978 C CA . VAL A 1 124 ? 12.008 -15.997 10.827 1.00 66.44 124 VAL A CA 1
ATOM 979 C C . VAL A 1 124 ? 13.481 -15.984 11.262 1.00 66.44 124 VAL A C 1
ATOM 981 O O . VAL A 1 124 ? 13.818 -15.411 12.293 1.00 66.44 124 VAL A O 1
ATOM 984 N N . SER A 1 125 ? 14.373 -16.558 10.448 1.00 64.56 125 SER A N 1
ATOM 985 C CA . SER A 1 125 ? 15.829 -16.553 10.658 1.00 64.56 125 SER A CA 1
ATOM 986 C C . SER A 1 125 ? 16.479 -15.174 10.509 1.00 64.56 125 SER A C 1
ATOM 988 O O . SER A 1 125 ? 17.585 -14.969 11.004 1.00 64.56 125 SER A O 1
ATOM 990 N N . MET A 1 126 ? 15.800 -14.247 9.834 1.00 65.62 126 MET A N 1
ATOM 991 C CA . MET A 1 126 ? 16.283 -12.907 9.500 1.00 65.62 126 MET A CA 1
ATOM 992 C C . MET A 1 126 ? 15.560 -11.799 10.256 1.00 65.62 126 MET A C 1
ATOM 994 O O . MET A 1 126 ? 15.987 -10.655 10.182 1.00 65.62 126 MET A O 1
ATOM 998 N N . SER A 1 127 ? 14.503 -12.125 11.001 1.00 67.12 127 SER A N 1
ATOM 999 C CA . SER A 1 127 ? 13.765 -11.176 11.831 1.00 67.12 127 SER A CA 1
ATOM 1000 C C . SER A 1 127 ? 14.582 -10.824 13.083 1.00 67.12 127 SER A C 1
ATOM 1002 O O . SER A 1 127 ? 14.743 -11.673 13.969 1.00 67.12 127 SER A O 1
ATOM 1004 N N . PRO A 1 128 ? 15.114 -9.593 13.206 1.00 67.50 128 PRO A N 1
ATOM 1005 C CA . PRO A 1 128 ? 15.814 -9.161 14.405 1.00 67.50 128 PRO A CA 1
ATOM 1006 C C . PRO A 1 128 ? 14.894 -9.248 15.622 1.00 67.50 128 PRO A C 1
ATOM 1008 O O . PRO A 1 128 ? 13.728 -8.848 15.585 1.00 67.50 128 PRO A O 1
ATOM 1011 N N . LYS A 1 129 ? 15.433 -9.731 16.746 1.00 66.12 129 LYS A N 1
ATOM 1012 C CA . LYS A 1 129 ? 14.720 -9.679 18.030 1.00 66.12 129 LYS A CA 1
ATOM 1013 C C . LYS A 1 129 ? 14.391 -8.222 18.374 1.00 66.12 129 LYS A C 1
ATOM 1015 O O . LYS A 1 129 ? 15.177 -7.327 18.054 1.00 66.12 129 LYS A O 1
ATOM 1020 N N . LYS A 1 130 ? 13.274 -7.998 19.073 1.00 58.09 130 LYS A N 1
ATOM 1021 C CA . LYS A 1 130 ? 12.829 -6.671 19.538 1.00 58.09 130 LYS A CA 1
ATOM 1022 C C . LYS A 1 130 ? 14.010 -5.862 20.106 1.00 58.09 130 LYS A C 1
ATOM 1024 O O . LYS A 1 130 ? 14.771 -6.375 20.923 1.00 58.09 130 LYS A O 1
ATOM 1029 N N . GLY A 1 131 ? 14.194 -4.632 19.618 1.00 56.88 131 GLY A N 1
ATOM 1030 C CA . GLY A 1 131 ? 15.305 -3.743 19.994 1.00 56.88 131 GLY A CA 1
ATOM 1031 C C . GLY A 1 131 ? 16.619 -3.910 19.209 1.00 56.88 131 GLY A C 1
ATOM 1032 O O . GLY A 1 131 ? 17.489 -3.058 19.331 1.00 56.88 131 GLY A O 1
ATOM 1033 N N . ASN A 1 132 ? 16.774 -4.941 18.366 1.00 68.06 132 ASN A N 1
ATOM 1034 C CA . ASN A 1 132 ? 17.987 -5.150 17.549 1.00 68.06 132 ASN A CA 1
ATOM 1035 C C . ASN A 1 132 ? 17.851 -4.690 16.089 1.00 68.06 132 ASN A C 1
ATOM 1037 O O . ASN A 1 132 ? 18.738 -4.949 15.280 1.00 68.06 132 ASN A O 1
ATOM 1041 N N . TRP A 1 133 ? 16.752 -4.021 15.743 1.00 68.00 133 TRP A N 1
ATOM 1042 C CA . TRP A 1 133 ? 16.504 -3.529 14.387 1.00 68.00 133 TRP A CA 1
ATOM 1043 C C . TRP A 1 133 ? 17.515 -2.476 13.945 1.00 68.00 133 TRP A C 1
ATOM 1045 O O . TRP A 1 133 ? 17.999 -2.550 12.823 1.00 68.00 133 TRP A O 1
ATOM 1055 N N . LEU A 1 134 ? 17.909 -1.569 14.845 1.00 64.00 134 LEU A N 1
ATOM 1056 C CA . LEU A 1 134 ? 18.941 -0.569 14.561 1.00 64.00 134 LEU A CA 1
ATOM 1057 C C . LEU A 1 134 ? 20.252 -1.246 14.12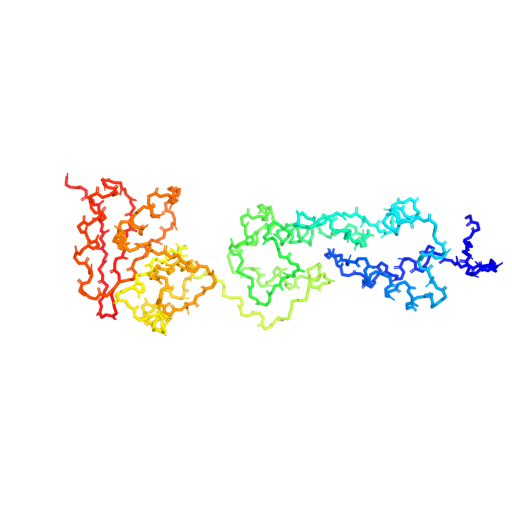4 1.00 64.00 134 LEU A C 1
ATOM 1059 O O . LEU A 1 134 ? 20.741 -1.008 13.029 1.00 64.00 134 LEU A O 1
ATOM 1063 N N . ARG A 1 135 ? 20.714 -2.231 14.906 1.00 69.75 135 ARG A N 1
ATOM 1064 C CA . ARG A 1 135 ? 21.905 -3.042 14.595 1.00 69.75 135 ARG A CA 1
ATOM 1065 C C . ARG A 1 135 ? 21.786 -3.869 13.316 1.00 69.75 135 ARG A C 1
ATOM 1067 O O . ARG A 1 135 ? 22.797 -4.296 12.771 1.00 69.75 135 ARG A O 1
ATOM 1074 N N . PHE A 1 136 ? 20.568 -4.189 12.886 1.00 73.25 136 PHE A N 1
ATOM 1075 C CA . PHE A 1 136 ? 20.330 -4.900 11.634 1.00 73.25 136 PHE A CA 1
ATOM 1076 C C . PHE A 1 136 ? 20.448 -3.955 10.434 1.00 73.25 136 PHE A C 1
ATOM 1078 O O . PHE A 1 136 ? 21.076 -4.326 9.448 1.00 73.25 136 PHE A O 1
ATOM 1085 N N . PHE A 1 137 ? 19.926 -2.730 10.545 1.00 68.00 137 PHE A N 1
ATOM 1086 C CA . PHE A 1 137 ? 20.075 -1.694 9.521 1.00 68.00 137 PHE A CA 1
ATOM 1087 C C . PHE A 1 137 ? 21.493 -1.107 9.452 1.00 68.00 137 PHE A C 1
ATOM 1089 O O . PHE A 1 137 ? 21.925 -0.712 8.379 1.00 68.00 1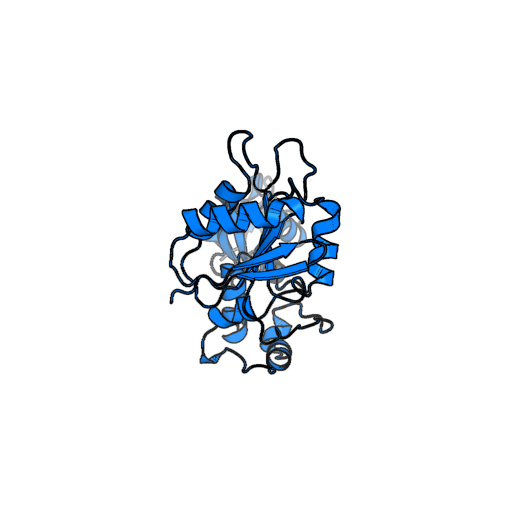37 PHE A O 1
ATOM 1096 N N . GLU A 1 138 ? 22.244 -1.127 10.557 1.00 70.06 138 GLU A N 1
ATOM 1097 C CA . GLU A 1 138 ? 23.670 -0.760 10.620 1.00 70.06 138 GLU A CA 1
ATOM 1098 C C . GLU A 1 138 ? 24.608 -1.797 9.974 1.00 70.06 138 GLU A C 1
ATOM 1100 O O . GLU A 1 138 ? 25.819 -1.592 9.912 1.00 70.06 138 GLU A O 1
ATOM 1105 N N . ARG A 1 139 ? 24.096 -2.946 9.511 1.00 71.81 139 ARG A N 1
ATOM 1106 C CA . ARG A 1 139 ? 24.938 -3.934 8.827 1.00 71.81 139 ARG A CA 1
ATOM 1107 C C . ARG A 1 139 ? 25.397 -3.370 7.490 1.00 71.81 139 ARG A C 1
ATOM 1109 O O . ARG A 1 139 ? 24.564 -2.961 6.687 1.00 71.81 139 ARG A O 1
ATOM 1116 N N . GLN A 1 140 ? 26.694 -3.488 7.214 1.00 64.06 140 GLN A N 1
ATOM 1117 C CA . GLN A 1 140 ? 27.302 -3.053 5.953 1.00 64.06 140 GLN A CA 1
ATOM 1118 C C . GLN A 1 140 ? 26.528 -3.576 4.731 1.00 64.06 140 GLN A C 1
ATOM 1120 O O . GLN A 1 140 ? 26.126 -2.803 3.877 1.00 64.06 140 GLN A O 1
ATOM 1125 N N . ALA A 1 141 ? 26.160 -4.862 4.731 1.00 65.56 141 ALA A N 1
ATOM 1126 C CA . ALA A 1 141 ? 25.382 -5.484 3.657 1.00 65.56 141 ALA A CA 1
ATOM 1127 C C . ALA A 1 141 ? 24.007 -4.830 3.385 1.00 65.56 141 ALA A C 1
ATOM 1129 O O . ALA A 1 141 ? 23.470 -4.982 2.291 1.00 65.56 141 ALA A O 1
ATOM 1130 N N . VAL A 1 142 ? 23.432 -4.126 4.365 1.00 63.09 142 VAL A N 1
ATOM 1131 C CA . VAL A 1 142 ? 22.177 -3.370 4.245 1.00 63.09 142 VAL A CA 1
ATOM 1132 C C . VAL A 1 142 ? 22.472 -1.917 3.860 1.00 63.09 142 VAL A C 1
ATOM 1134 O O . VAL A 1 142 ? 21.864 -1.407 2.924 1.00 63.09 142 VAL A O 1
ATOM 1137 N N . GLN A 1 143 ? 23.444 -1.270 4.506 1.00 62.12 143 GLN A N 1
ATOM 1138 C CA . GLN A 1 143 ? 23.843 0.112 4.198 1.00 62.12 143 GLN A CA 1
ATOM 1139 C C . GLN A 1 143 ? 24.408 0.279 2.780 1.00 62.12 143 GLN A C 1
ATOM 1141 O O . GLN A 1 143 ? 24.188 1.306 2.150 1.00 62.12 143 GLN A O 1
ATOM 1146 N N . ASP A 1 144 ? 25.070 -0.748 2.246 1.00 60.53 144 ASP A N 1
ATOM 1147 C CA . ASP A 1 144 ? 25.600 -0.752 0.878 1.00 60.53 144 ASP A CA 1
ATOM 1148 C C . ASP A 1 144 ? 24.487 -0.712 -0.189 1.00 60.53 144 ASP A C 1
ATOM 1150 O O . ASP A 1 144 ? 24.745 -0.378 -1.345 1.00 60.53 144 ASP A O 1
ATOM 1154 N N . HIS A 1 145 ? 23.248 -1.071 0.177 1.00 58.31 145 HIS A N 1
ATOM 1155 C CA . HIS A 1 145 ? 22.136 -1.278 -0.761 1.00 58.31 145 HIS A CA 1
ATOM 1156 C C . HIS A 1 145 ? 20.929 -0.363 -0.505 1.00 58.31 145 HIS A C 1
ATOM 1158 O O . HIS A 1 145 ? 20.083 -0.214 -1.389 1.00 58.31 145 HIS A O 1
ATOM 1164 N N . PHE A 1 146 ? 20.833 0.256 0.675 1.00 57.34 146 PHE A N 1
ATOM 1165 C CA . PHE A 1 146 ? 19.729 1.132 1.060 1.00 57.34 146 PHE A CA 1
ATOM 1166 C C . PHE A 1 146 ? 20.260 2.437 1.660 1.00 57.34 146 PHE A C 1
ATOM 1168 O O . PHE A 1 146 ? 21.175 2.427 2.477 1.00 57.34 146 PHE A O 1
ATOM 1175 N N . ASP A 1 147 ? 19.637 3.555 1.287 1.00 50.38 147 ASP A N 1
ATOM 1176 C CA . ASP A 1 147 ? 19.933 4.889 1.823 1.00 50.38 147 ASP A CA 1
ATOM 1177 C C . ASP A 1 147 ? 19.341 5.030 3.236 1.00 50.38 147 ASP A C 1
ATOM 1179 O O . ASP A 1 147 ? 18.225 5.517 3.431 1.00 50.38 147 ASP A O 1
ATOM 1183 N N . VAL A 1 148 ? 20.046 4.460 4.215 1.00 54.72 148 VAL A N 1
ATOM 1184 C CA . VAL A 1 148 ? 19.667 4.475 5.631 1.00 54.72 148 VAL A CA 1
ATOM 1185 C C . VAL A 1 148 ? 20.428 5.602 6.323 1.00 54.72 148 VAL A C 1
ATOM 1187 O O . VAL A 1 148 ? 21.447 5.365 6.969 1.00 54.72 148 VAL A O 1
ATOM 1190 N N . ASP A 1 149 ? 19.945 6.836 6.192 1.00 45.69 149 ASP A N 1
ATOM 1191 C CA . ASP A 1 149 ? 20.482 7.948 6.977 1.00 45.69 149 ASP A CA 1
ATOM 1192 C C . ASP A 1 149 ? 20.083 7.733 8.449 1.00 45.69 149 ASP A C 1
ATOM 1194 O O . ASP A 1 149 ? 18.898 7.643 8.791 1.00 45.69 149 ASP A O 1
ATOM 1198 N N . VAL A 1 150 ? 21.068 7.554 9.336 1.00 45.78 150 VAL A N 1
ATOM 1199 C CA . VAL A 1 150 ? 20.868 7.106 10.734 1.00 45.78 150 VAL A CA 1
ATOM 1200 C C . VAL A 1 150 ? 20.417 8.264 11.644 1.00 45.78 150 VAL A C 1
ATOM 1202 O O . VAL A 1 150 ? 20.720 8.312 12.830 1.00 45.78 150 VAL A O 1
ATOM 1205 N N . GLU A 1 151 ? 19.629 9.187 11.098 1.00 38.12 151 GLU A N 1
ATOM 1206 C CA . GLU A 1 151 ? 18.614 9.939 11.847 1.00 38.12 151 GLU A CA 1
ATOM 1207 C C . GLU A 1 151 ? 17.210 9.356 11.605 1.00 38.12 151 GLU A C 1
ATOM 1209 O O . GLU A 1 151 ? 16.182 9.998 11.824 1.00 38.12 151 GLU A O 1
ATOM 1214 N N . ALA A 1 152 ? 17.140 8.089 11.184 1.00 36.06 152 ALA A N 1
ATOM 1215 C CA . ALA A 1 152 ? 15.936 7.293 11.306 1.00 36.06 152 ALA A CA 1
ATOM 1216 C C . ALA A 1 152 ? 15.546 7.233 12.790 1.00 36.06 152 ALA A C 1
ATOM 1218 O O . ALA A 1 152 ? 16.083 6.444 13.572 1.00 36.06 152 ALA A O 1
ATOM 1219 N N . TYR A 1 153 ? 14.572 8.054 13.183 1.00 34.78 153 TYR A N 1
ATOM 1220 C CA . TYR A 1 153 ? 13.778 7.827 14.382 1.00 34.78 153 TYR A CA 1
ATOM 1221 C C . TYR A 1 153 ? 13.032 6.502 14.192 1.00 34.78 153 TYR A C 1
ATOM 1223 O O . TYR A 1 153 ? 11.854 6.463 13.837 1.00 34.78 153 TYR A O 1
ATOM 1231 N N . VAL A 1 154 ? 13.734 5.388 14.410 1.00 38.22 154 VAL A N 1
ATOM 1232 C CA . VAL A 1 154 ? 13.150 4.062 14.554 1.00 38.22 154 VAL A CA 1
ATOM 1233 C C . VAL A 1 154 ? 12.330 4.124 15.836 1.00 38.22 154 VAL A C 1
ATOM 1235 O O . VAL A 1 154 ? 12.807 3.789 16.921 1.00 38.22 154 VAL A O 1
ATOM 1238 N N . ARG A 1 155 ? 11.073 4.573 15.737 1.00 38.00 155 ARG A N 1
ATOM 1239 C CA . ARG A 1 155 ? 10.073 4.208 16.735 1.00 38.00 155 ARG A CA 1
ATOM 1240 C C . ARG A 1 155 ? 9.917 2.699 16.598 1.00 38.00 155 ARG A C 1
ATOM 1242 O O . ARG A 1 155 ? 9.146 2.206 15.783 1.00 38.00 155 ARG A O 1
ATOM 1249 N N . VAL A 1 156 ? 10.706 1.965 17.386 1.00 38.81 156 VAL A N 1
ATOM 1250 C CA . VAL A 1 156 ? 10.342 0.621 17.828 1.00 38.81 156 VAL A CA 1
ATOM 1251 C C . VAL A 1 156 ? 8.925 0.791 18.329 1.00 38.81 156 VAL A C 1
ATOM 1253 O O . VAL A 1 156 ? 8.722 1.522 19.300 1.00 38.81 156 VAL A O 1
ATOM 1256 N N . SER A 1 157 ? 7.961 0.241 17.589 1.00 36.41 157 SER A N 1
ATOM 1257 C CA . SER A 1 157 ? 6.563 0.354 17.961 1.00 36.41 157 SER A CA 1
ATOM 1258 C C . SER A 1 157 ? 6.476 -0.002 19.447 1.00 36.41 157 SER A C 1
ATOM 1260 O O . SER A 1 157 ? 7.002 -1.055 19.845 1.00 36.41 157 SER A O 1
ATOM 1262 N N . PRO A 1 158 ? 5.935 0.896 20.291 1.00 36.00 158 PRO A N 1
ATOM 1263 C CA . PRO A 1 158 ? 5.637 0.531 21.665 1.00 36.00 158 PRO A CA 1
ATOM 1264 C C . PRO A 1 158 ? 4.730 -0.705 21.618 1.00 36.00 158 PRO A C 1
ATOM 1266 O O . PRO A 1 158 ? 4.192 -1.029 20.566 1.00 36.00 158 PRO A O 1
ATOM 1269 N N . ASP A 1 159 ? 4.605 -1.447 22.711 1.00 47.69 159 ASP A N 1
ATOM 1270 C CA . ASP A 1 159 ? 3.757 -2.644 22.832 1.00 47.69 159 ASP A CA 1
ATOM 1271 C C . ASP A 1 159 ? 2.253 -2.356 22.575 1.00 47.69 159 ASP A C 1
ATOM 1273 O O . ASP A 1 159 ? 1.403 -2.504 23.450 1.00 47.69 159 ASP A O 1
ATOM 1277 N N . CYS A 1 160 ? 1.907 -1.891 21.378 1.00 51.22 160 CYS A N 1
ATOM 1278 C CA . CYS A 1 160 ? 0.674 -1.217 21.031 1.00 51.22 160 CYS A CA 1
ATOM 1279 C C . CYS A 1 160 ? 0.066 -1.926 19.827 1.00 51.22 160 CYS A C 1
ATOM 1281 O O . CYS A 1 160 ? 0.563 -1.839 18.705 1.00 51.22 160 CYS A O 1
ATOM 1283 N N . SER A 1 161 ? -1.029 -2.635 20.085 1.00 57.56 161 SER A N 1
ATOM 1284 C CA . SER A 1 161 ? -1.891 -3.234 19.070 1.00 57.56 161 SER A CA 1
ATOM 1285 C C . SER A 1 161 ? -2.261 -2.210 17.984 1.00 57.56 161 SER A C 1
ATOM 1287 O O . SER A 1 161 ? -2.577 -1.069 18.340 1.00 57.56 161 SER A O 1
ATOM 1289 N N . PRO A 1 162 ? -2.243 -2.582 16.688 1.00 64.88 162 PRO A N 1
ATOM 1290 C CA . PRO A 1 162 ? -2.706 -1.709 15.613 1.00 64.88 162 PRO A CA 1
ATOM 1291 C C . PRO A 1 162 ? -4.144 -1.248 15.869 1.00 64.88 162 PRO A C 1
ATOM 1293 O O . PRO A 1 162 ? -4.978 -2.010 16.359 1.00 64.88 162 PRO A O 1
ATOM 1296 N N . SER A 1 163 ? -4.434 0.000 15.521 1.00 73.25 163 SER A N 1
ATOM 1297 C CA . SER A 1 163 ? -5.725 0.638 15.764 1.00 73.25 163 SER A CA 1
ATOM 1298 C C . SER A 1 163 ? -6.389 1.024 14.443 1.00 73.25 163 SER A C 1
ATOM 1300 O O . SER A 1 163 ? -5.732 1.478 13.511 1.00 73.25 163 SER A O 1
ATOM 1302 N N . THR A 1 164 ? -7.704 0.882 14.339 1.00 80.94 164 THR A N 1
ATOM 1303 C CA . THR A 1 164 ? -8.497 1.479 13.256 1.00 80.94 164 THR A CA 1
ATOM 1304 C C . THR A 1 164 ? -9.428 2.511 13.860 1.00 80.94 164 THR A C 1
ATOM 1306 O O . THR A 1 164 ? -10.139 2.208 14.813 1.00 80.94 164 THR A O 1
ATOM 1309 N N . VAL A 1 165 ? -9.415 3.726 13.322 1.00 84.31 165 VAL A N 1
ATOM 1310 C CA . VAL A 1 165 ? -10.224 4.848 13.795 1.00 84.31 165 VAL A CA 1
ATOM 1311 C C . VAL A 1 165 ? -11.243 5.204 12.722 1.00 84.31 165 VAL A C 1
ATOM 1313 O O . VAL A 1 165 ? -10.882 5.596 11.614 1.00 84.31 165 VAL A O 1
ATOM 1316 N N . PHE A 1 166 ? -12.520 5.090 13.056 1.00 87.19 166 PHE A N 1
ATOM 1317 C CA . PHE A 1 166 ? -13.631 5.544 12.232 1.00 87.19 166 PHE A CA 1
ATOM 1318 C C . PHE A 1 166 ? -14.079 6.914 12.728 1.00 87.19 166 PHE A C 1
ATOM 1320 O O . PHE A 1 166 ? -14.461 7.051 13.886 1.00 87.19 166 PHE A O 1
ATOM 1327 N N . VAL A 1 167 ? -14.018 7.933 11.880 1.00 89.00 167 VAL A N 1
ATOM 1328 C CA . VAL A 1 167 ? -14.360 9.308 12.257 1.00 89.00 167 VAL A CA 1
ATOM 1329 C C . VAL A 1 167 ? -15.673 9.699 11.605 1.00 89.00 167 VAL A C 1
ATOM 1331 O O . VAL A 1 167 ? -15.799 9.638 10.386 1.00 89.00 167 VAL A O 1
ATOM 1334 N N . ASP A 1 168 ? -16.627 10.146 12.409 1.00 90.56 168 ASP A N 1
ATOM 1335 C CA . ASP A 1 168 ? -17.839 10.802 11.937 1.00 90.56 168 ASP A CA 1
ATOM 1336 C C . ASP A 1 168 ? -17.587 12.304 11.746 1.00 90.56 168 ASP A C 1
ATOM 1338 O O . ASP A 1 168 ? -17.748 13.105 12.671 1.00 90.56 168 ASP A O 1
ATOM 1342 N N . ALA A 1 169 ? -17.204 12.698 10.531 1.00 87.00 169 ALA A N 1
ATOM 1343 C CA . ALA A 1 169 ? -16.984 14.104 10.188 1.00 87.00 169 ALA A CA 1
ATOM 1344 C C . ALA A 1 169 ? -18.289 14.902 10.029 1.00 87.00 169 ALA A C 1
ATOM 1346 O O . ALA A 1 169 ? -18.247 16.107 9.794 1.00 87.00 169 ALA A O 1
ATOM 1347 N N . THR A 1 170 ? -19.451 14.258 10.184 1.00 85.69 170 THR A N 1
ATOM 1348 C CA . THR A 1 170 ? -20.738 14.966 10.250 1.00 85.69 170 THR A CA 1
ATOM 1349 C C . THR A 1 170 ? -21.030 15.499 11.655 1.00 85.69 170 THR A C 1
ATOM 1351 O O . THR A 1 170 ? -21.828 16.422 11.812 1.00 85.69 170 THR A O 1
ATOM 1354 N N . SER A 1 171 ? -20.369 14.947 12.680 1.00 87.50 171 SER A N 1
ATOM 1355 C CA . SER A 1 171 ? -20.516 15.361 14.081 1.00 87.50 171 SER A CA 1
ATOM 1356 C C . SER A 1 171 ? -19.225 15.889 14.717 1.00 87.50 171 SER A C 1
ATOM 1358 O O . SER A 1 171 ? -19.266 16.411 15.834 1.00 87.50 171 SER A O 1
ATOM 1360 N N . VAL A 1 172 ? -18.092 15.796 14.015 1.00 86.62 172 VAL A N 1
ATOM 1361 C CA . VAL A 1 172 ? -16.792 16.352 14.410 1.00 86.62 172 VAL A CA 1
ATOM 1362 C C . VAL A 1 172 ? -16.203 17.146 13.250 1.00 86.62 172 VAL A C 1
ATOM 1364 O O . VAL A 1 172 ? -16.192 16.689 12.113 1.00 86.62 172 VAL A O 1
ATOM 1367 N N . GLU A 1 173 ? -15.668 18.330 13.535 1.00 85.19 173 GLU A N 1
ATOM 1368 C CA . GLU A 1 173 ? -14.975 19.132 12.527 1.00 85.19 173 GLU A CA 1
ATOM 1369 C C . GLU A 1 173 ? -13.721 18.410 12.017 1.00 85.19 173 GLU A C 1
ATOM 1371 O O . GLU A 1 173 ? -12.794 18.149 12.786 1.00 85.19 173 GLU A O 1
ATOM 1376 N N . ALA A 1 174 ? -13.666 18.155 10.706 1.00 81.88 174 ALA A N 1
ATOM 1377 C CA . ALA A 1 174 ? -12.559 17.459 10.045 1.00 81.88 174 ALA A CA 1
ATOM 1378 C C . ALA A 1 174 ? -11.177 18.056 10.379 1.00 81.88 174 ALA A C 1
ATOM 1380 O O . ALA A 1 174 ? -10.228 17.323 10.634 1.00 81.88 174 ALA A O 1
ATOM 1381 N N . ALA A 1 175 ? -11.073 19.387 10.456 1.00 83.31 175 ALA A N 1
ATOM 1382 C CA . ALA A 1 175 ? -9.820 20.083 10.760 1.00 83.31 175 ALA A CA 1
ATOM 1383 C C . ALA A 1 175 ? -9.276 19.805 12.174 1.00 83.31 175 ALA A C 1
ATOM 1385 O O . ALA A 1 175 ? -8.096 20.020 12.423 1.00 83.31 175 ALA A O 1
ATOM 1386 N N . ARG A 1 176 ? -10.122 19.342 13.102 1.00 82.12 176 ARG A N 1
ATOM 1387 C CA . ARG A 1 176 ? -9.753 19.081 14.502 1.00 82.12 176 ARG A CA 1
ATOM 1388 C C . ARG A 1 176 ? -9.476 17.607 14.784 1.00 82.12 176 ARG A C 1
ATOM 1390 O O . ARG A 1 176 ? -9.150 17.262 15.916 1.00 82.12 176 ARG A O 1
ATOM 1397 N N . VAL A 1 177 ? -9.646 16.734 13.792 1.00 81.31 177 VAL A N 1
ATOM 1398 C CA . VAL A 1 177 ? -9.531 15.279 13.957 1.00 81.31 177 VAL A CA 1
ATOM 1399 C C . VAL A 1 177 ? -8.149 14.899 14.478 1.00 81.31 177 VAL A C 1
ATOM 1401 O O . VAL A 1 177 ? -8.063 14.188 15.477 1.00 81.31 177 VAL A O 1
ATOM 1404 N N . ASP A 1 178 ? -7.088 15.435 13.878 1.00 78.94 178 ASP A N 1
ATOM 1405 C CA . ASP A 1 178 ? -5.716 15.117 14.280 1.00 78.94 178 ASP A CA 1
ATOM 1406 C C . ASP A 1 178 ? -5.420 15.583 15.707 1.00 78.94 178 ASP A C 1
ATOM 1408 O O . ASP A 1 178 ? -4.940 14.800 16.525 1.00 78.94 178 ASP A O 1
ATOM 1412 N N . ASP A 1 179 ? -5.808 16.811 16.055 1.00 79.31 179 ASP A N 1
ATOM 1413 C CA . ASP A 1 179 ? -5.631 17.352 17.406 1.00 79.31 179 ASP A CA 1
ATOM 1414 C C . ASP A 1 179 ? -6.378 16.522 18.460 1.00 79.31 179 ASP A C 1
ATOM 1416 O O . ASP A 1 179 ? -5.854 16.246 19.541 1.00 79.31 179 ASP A O 1
ATOM 1420 N N . ILE A 1 180 ? -7.606 16.090 18.153 1.00 80.69 180 ILE A N 1
ATOM 1421 C CA . ILE A 1 180 ? -8.425 15.285 19.066 1.00 80.69 180 ILE A CA 1
ATOM 1422 C C . ILE A 1 180 ? -7.820 13.890 19.249 1.00 80.69 180 ILE A C 1
ATOM 1424 O O . ILE A 1 180 ? -7.782 13.375 20.369 1.00 80.69 180 ILE A O 1
ATOM 1428 N N . LEU A 1 181 ? -7.343 13.264 18.173 1.00 80.00 181 LEU A N 1
ATOM 1429 C CA . LEU A 1 181 ? -6.724 11.942 18.240 1.00 80.00 181 LEU A CA 1
ATOM 1430 C C . LEU A 1 181 ? -5.339 11.991 18.907 1.00 80.00 181 LEU A C 1
ATOM 1432 O O . LEU A 1 181 ? -5.008 11.071 19.662 1.00 80.00 181 LEU A O 1
ATOM 1436 N N . ALA A 1 182 ? -4.570 13.069 18.705 1.00 77.50 182 ALA A N 1
ATOM 1437 C CA . ALA A 1 182 ? -3.317 13.346 19.412 1.00 77.50 182 ALA A CA 1
ATOM 1438 C C . ALA A 1 182 ? -3.557 13.499 20.916 1.00 77.50 182 ALA A C 1
ATOM 1440 O O . ALA A 1 182 ? -2.926 12.816 21.718 1.00 77.50 182 ALA A O 1
ATOM 1441 N N . ALA A 1 183 ? -4.525 14.334 21.309 1.00 77.31 183 ALA A N 1
ATOM 1442 C CA . ALA A 1 183 ? -4.868 14.562 22.713 1.00 77.31 183 ALA A CA 1
ATOM 1443 C C . ALA A 1 183 ? -5.328 13.282 23.432 1.00 77.31 183 ALA A C 1
ATOM 1445 O O . ALA A 1 183 ? -5.227 13.177 24.654 1.00 77.31 183 ALA A O 1
ATOM 1446 N N . LYS A 1 184 ? -5.825 12.296 22.679 1.00 73.88 184 LYS A N 1
ATOM 1447 C CA . LYS A 1 184 ? -6.242 10.984 23.189 1.00 73.88 184 LYS A CA 1
ATOM 1448 C C . LYS A 1 184 ? -5.135 9.927 23.164 1.00 73.88 184 LYS A C 1
ATOM 1450 O O . LYS A 1 184 ? -5.402 8.794 23.558 1.00 73.88 184 LYS A O 1
ATOM 1455 N N . GLY A 1 185 ? -3.933 10.264 22.693 1.00 70.44 185 GLY A N 1
ATOM 1456 C CA . GLY A 1 185 ? -2.822 9.320 22.540 1.00 70.44 185 GLY A CA 1
ATOM 1457 C C . GLY A 1 185 ? -3.090 8.219 21.506 1.00 70.44 185 GLY A C 1
ATOM 1458 O O . GLY A 1 185 ? -2.442 7.177 21.535 1.00 70.44 185 GLY A O 1
ATOM 1459 N N . ILE A 1 186 ? -4.066 8.410 20.607 1.00 71.56 186 ILE A N 1
ATOM 1460 C CA . ILE A 1 186 ? -4.439 7.419 19.583 1.00 71.56 186 ILE A CA 1
ATOM 1461 C C . ILE A 1 186 ? -3.475 7.506 18.392 1.00 71.56 186 ILE A C 1
ATOM 1463 O O . ILE A 1 186 ? -3.076 6.471 17.853 1.00 71.56 186 ILE A O 1
ATOM 1467 N N . LEU A 1 187 ? -3.041 8.724 18.037 1.00 61.53 187 LEU A N 1
ATOM 1468 C CA . LEU A 1 187 ? -2.035 8.967 16.990 1.00 61.53 187 LEU A CA 1
ATOM 1469 C C . LEU A 1 187 ? -0.630 8.465 17.352 1.00 61.53 187 LEU A C 1
ATOM 1471 O O . LEU A 1 187 ? 0.215 8.329 16.473 1.00 61.53 187 LEU A O 1
ATOM 1475 N N . ASP A 1 188 ? -0.379 8.140 18.622 1.00 53.19 188 ASP A N 1
ATOM 1476 C CA . ASP A 1 188 ? 0.881 7.525 19.049 1.00 53.19 188 ASP A CA 1
ATOM 1477 C C . ASP A 1 188 ? 0.969 6.024 18.690 1.00 53.19 188 ASP A C 1
ATOM 1479 O O . ASP A 1 188 ? 2.020 5.406 18.874 1.00 53.19 188 ASP A O 1
ATOM 1483 N N . SER A 1 189 ? -0.111 5.439 18.147 1.00 51.53 189 SER A N 1
ATOM 1484 C CA . SER A 1 189 ? -0.201 4.047 17.682 1.00 51.53 189 SER A CA 1
ATOM 1485 C C . SER A 1 189 ? -0.262 3.934 16.149 1.00 51.53 189 SER A C 1
ATOM 1487 O O . SER A 1 189 ? -0.570 4.904 15.456 1.00 51.53 189 SER A O 1
ATOM 1489 N N . LEU A 1 190 ? 0.000 2.737 15.600 1.00 56.25 190 LEU A N 1
ATOM 1490 C CA . LEU A 1 190 ? -0.245 2.422 14.184 1.00 56.25 190 LEU A CA 1
ATOM 1491 C C . LEU A 1 190 ? -1.746 2.494 13.907 1.00 56.25 190 LEU A C 1
ATOM 1493 O O . LEU A 1 190 ? -2.464 1.514 14.110 1.00 56.25 190 LEU A O 1
ATOM 1497 N N . CYS A 1 191 ? -2.215 3.669 13.495 1.00 66.19 191 CYS A N 1
ATOM 1498 C CA . CYS A 1 191 ? -3.625 3.957 13.308 1.00 66.19 191 CYS A CA 1
ATOM 1499 C C . CYS A 1 191 ? -3.978 4.099 11.822 1.00 66.19 191 CYS A C 1
ATOM 1501 O O . CYS A 1 191 ? -3.371 4.872 11.085 1.00 66.19 191 CYS A O 1
ATOM 1503 N N . ALA A 1 192 ? -4.981 3.344 11.376 1.00 76.44 192 ALA A N 1
ATOM 1504 C CA . ALA A 1 192 ? -5.646 3.577 10.099 1.00 76.44 192 ALA A CA 1
ATOM 1505 C C . ALA A 1 192 ? -6.893 4.429 10.353 1.00 76.44 192 ALA A C 1
ATOM 1507 O O . ALA A 1 192 ? -7.810 3.976 11.037 1.00 76.44 192 ALA A O 1
ATOM 1508 N N . ILE A 1 193 ? -6.928 5.651 9.824 1.00 79.94 193 ILE A N 1
ATOM 1509 C CA . ILE A 1 193 ? -8.044 6.584 10.016 1.00 79.94 193 ILE A CA 1
ATOM 1510 C C . ILE A 1 193 ? -8.929 6.559 8.770 1.00 79.94 193 ILE A C 1
ATOM 1512 O O . ILE A 1 193 ? -8.445 6.742 7.655 1.00 79.94 193 ILE A O 1
ATOM 1516 N N . LYS A 1 194 ? -10.230 6.334 8.959 1.00 84.06 194 LYS A N 1
ATOM 1517 C CA . LYS A 1 194 ? -11.248 6.454 7.912 1.00 84.06 194 LYS A CA 1
ATOM 1518 C C . LYS A 1 194 ? -12.259 7.513 8.311 1.00 84.06 194 LYS A C 1
ATOM 1520 O O . LYS A 1 194 ? -12.973 7.342 9.299 1.00 84.06 194 LYS A O 1
ATOM 1525 N N . VAL A 1 195 ? -12.332 8.580 7.525 1.00 86.19 195 VAL A N 1
ATOM 1526 C CA . VAL A 1 195 ? -13.247 9.698 7.762 1.00 86.19 195 VAL A CA 1
ATOM 1527 C C . VAL A 1 195 ? -14.513 9.519 6.935 1.00 86.19 195 VAL A C 1
ATOM 1529 O O . VAL A 1 195 ? -14.452 9.345 5.723 1.00 86.19 195 VAL A O 1
ATOM 1532 N N . PHE A 1 196 ? -15.663 9.549 7.601 1.00 86.75 196 PHE A N 1
ATOM 1533 C CA . PHE A 1 196 ? -16.994 9.424 7.020 1.00 86.75 196 PHE A CA 1
ATOM 1534 C C . PHE A 1 196 ? -17.625 10.810 6.996 1.00 86.75 196 PHE A C 1
ATOM 1536 O O . PHE A 1 196 ? -17.915 11.378 8.047 1.00 86.75 196 PHE A O 1
ATOM 1543 N N . ARG A 1 197 ? -17.821 11.367 5.800 1.00 88.44 197 ARG A N 1
ATOM 1544 C CA . ARG A 1 197 ? -18.300 12.746 5.616 1.00 88.44 197 ARG A CA 1
ATOM 1545 C C . ARG A 1 197 ? -19.433 12.831 4.603 1.00 88.44 197 ARG A C 1
ATOM 1547 O O . ARG A 1 197 ? -19.599 11.931 3.777 1.00 88.44 197 ARG A O 1
ATOM 1554 N N . ARG A 1 198 ? -20.201 13.923 4.607 1.00 85.44 198 ARG A N 1
ATOM 1555 C CA . ARG A 1 198 ? -21.158 14.206 3.525 1.00 85.44 198 ARG A CA 1
ATOM 1556 C C . ARG A 1 198 ? -20.423 14.709 2.272 1.00 85.44 198 ARG A C 1
ATOM 1558 O O . ARG A 1 198 ? -19.298 15.203 2.366 1.00 85.44 198 ARG A O 1
ATOM 1565 N N . PRO A 1 199 ? -21.050 14.627 1.080 1.00 82.44 199 PRO A N 1
ATOM 1566 C CA . PRO A 1 199 ? -20.431 15.076 -0.170 1.00 82.44 199 PRO A CA 1
ATOM 1567 C C . PRO A 1 199 ? -19.937 16.529 -0.136 1.00 82.44 199 PRO A C 1
ATOM 1569 O O . PRO A 1 199 ? -18.897 16.823 -0.720 1.00 82.44 199 PRO A O 1
ATOM 1572 N N . ASN A 1 200 ? -20.670 17.400 0.567 1.00 84.94 200 ASN A N 1
ATOM 1573 C CA . ASN A 1 200 ? -20.410 18.839 0.646 1.00 84.94 200 ASN A CA 1
ATOM 1574 C C . ASN A 1 200 ? -19.547 19.245 1.851 1.00 84.94 200 ASN A C 1
ATOM 1576 O O . ASN A 1 200 ? -19.210 20.420 1.977 1.00 84.94 200 ASN A O 1
ATOM 1580 N N . ASP A 1 201 ? -19.220 18.302 2.735 1.00 82.38 201 ASP A N 1
ATOM 1581 C CA . ASP A 1 201 ? -18.399 18.586 3.908 1.00 82.38 201 ASP A CA 1
ATOM 1582 C C . ASP A 1 201 ? -16.926 18.752 3.504 1.00 82.38 201 ASP A C 1
ATOM 1584 O O . ASP A 1 201 ? -16.499 18.187 2.486 1.00 82.38 201 ASP A O 1
ATOM 1588 N N . PRO A 1 202 ? -16.132 19.494 4.300 1.00 82.06 202 PRO A N 1
ATOM 1589 C CA . PRO A 1 202 ? -14.706 19.662 4.059 1.00 82.06 202 PRO A CA 1
ATOM 1590 C C . PRO A 1 202 ? -13.989 18.321 3.884 1.00 82.06 202 PRO A C 1
ATOM 1592 O O . PRO A 1 202 ? -14.199 17.381 4.651 1.00 82.06 202 PRO A O 1
ATOM 1595 N N . VAL A 1 203 ? -13.131 18.252 2.866 1.00 81.94 203 VAL A N 1
ATOM 1596 C CA . VAL A 1 203 ? -12.302 17.074 2.592 1.00 81.94 203 VAL A CA 1
ATOM 1597 C C . VAL A 1 203 ? -11.155 17.038 3.594 1.00 81.94 203 VAL A C 1
ATOM 1599 O O . VAL A 1 203 ? -10.436 18.027 3.735 1.00 81.94 203 VAL A O 1
ATOM 1602 N N . TRP A 1 204 ? -10.986 15.902 4.263 1.00 80.38 204 TRP A N 1
ATOM 1603 C CA . TRP A 1 204 ? -9.853 15.645 5.148 1.00 80.38 204 TRP A CA 1
ATOM 1604 C C . TRP A 1 204 ? -8.734 14.915 4.395 1.00 80.38 204 TRP A C 1
ATOM 1606 O O . TRP A 1 204 ? -7.574 15.313 4.467 1.00 80.38 204 TRP A O 1
ATOM 1616 N N . SER A 1 205 ? -9.087 13.903 3.598 1.00 77.50 205 SER A N 1
ATOM 1617 C CA . SER A 1 205 ? -8.165 13.121 2.769 1.00 77.50 205 SER A CA 1
ATOM 1618 C C . SER A 1 205 ? -8.806 12.694 1.441 1.00 77.50 205 SER A C 1
ATOM 1620 O O . SER A 1 205 ? -10.024 12.712 1.259 1.00 77.50 205 SER A O 1
ATOM 1622 N N . THR A 1 206 ? -7.979 12.258 0.487 1.00 76.81 206 THR A N 1
ATOM 1623 C CA . THR A 1 206 ? -8.444 11.602 -0.746 1.00 76.81 206 THR A CA 1
ATOM 1624 C C . THR A 1 206 ? -9.159 10.274 -0.487 1.00 76.81 206 THR A C 1
ATOM 1626 O O . THR A 1 206 ? -9.916 9.831 -1.346 1.00 76.81 206 THR A O 1
ATOM 1629 N N . ASP A 1 207 ? -8.944 9.669 0.685 1.00 74.19 207 ASP A N 1
ATOM 1630 C CA . ASP A 1 207 ? -9.518 8.376 1.084 1.00 74.19 207 ASP A CA 1
ATOM 1631 C C . ASP A 1 207 ? -10.802 8.507 1.930 1.00 74.19 207 ASP A C 1
ATOM 1633 O O . ASP A 1 207 ? -11.284 7.522 2.498 1.00 74.19 207 ASP A O 1
ATOM 1637 N N . ASP A 1 208 ? -11.366 9.715 2.031 1.00 76.94 208 ASP A N 1
ATOM 1638 C CA . ASP A 1 208 ? -12.613 9.958 2.758 1.00 76.94 208 ASP A CA 1
ATOM 1639 C C . ASP A 1 208 ? -13.778 9.139 2.180 1.00 76.94 208 ASP A C 1
ATOM 1641 O O . ASP A 1 208 ? -14.026 9.099 0.971 1.00 76.94 208 ASP A O 1
ATOM 1645 N N . VAL A 1 209 ? -14.573 8.544 3.066 1.00 79.06 209 VAL A N 1
ATOM 1646 C CA . VAL A 1 209 ? -15.782 7.805 2.712 1.00 79.06 209 VAL A CA 1
ATOM 1647 C C . VAL A 1 209 ? -16.962 8.771 2.645 1.00 79.06 209 VAL A C 1
ATOM 1649 O O . VAL A 1 209 ? -17.356 9.383 3.639 1.00 79.06 209 VAL A O 1
ATOM 1652 N N . ILE A 1 210 ? -17.567 8.882 1.463 1.00 81.75 210 ILE A N 1
ATOM 1653 C CA . ILE A 1 210 ? -18.750 9.720 1.255 1.00 81.75 210 ILE A CA 1
ATOM 1654 C C . ILE A 1 210 ? -20.000 8.981 1.746 1.00 81.75 210 ILE A C 1
ATOM 1656 O O . ILE A 1 210 ? -20.444 8.006 1.136 1.00 81.75 210 ILE A O 1
ATOM 1660 N N . VAL A 1 211 ? -20.609 9.485 2.820 1.00 79.56 211 VAL A N 1
ATOM 1661 C CA . VAL A 1 211 ? -21.874 8.978 3.364 1.00 79.56 211 VAL A CA 1
ATOM 1662 C C . VAL A 1 211 ? -23.047 9.640 2.648 1.00 79.56 211 VAL A C 1
ATOM 1664 O O . VAL A 1 211 ? -23.320 10.834 2.814 1.00 79.56 211 VAL A O 1
ATOM 1667 N N . GLN A 1 212 ? -23.770 8.842 1.864 1.00 77.00 212 GLN A N 1
ATOM 1668 C CA . GLN A 1 212 ? -24.974 9.273 1.152 1.00 77.00 212 GLN A CA 1
ATOM 1669 C C . GLN A 1 212 ? -26.044 9.781 2.126 1.00 77.00 212 GLN A C 1
ATOM 1671 O O . GLN A 1 212 ? -26.194 9.242 3.217 1.00 77.00 212 GLN A O 1
ATOM 1676 N N . SER A 1 213 ? -26.809 10.799 1.728 1.00 73.00 213 SER A N 1
ATOM 1677 C CA . SER A 1 213 ? -27.762 11.516 2.596 1.00 73.00 213 SER A CA 1
ATOM 1678 C C . SER A 1 213 ? -28.854 10.646 3.226 1.00 73.00 213 SER A C 1
ATOM 1680 O O . SER A 1 213 ? -29.370 11.006 4.275 1.00 73.00 213 SER A O 1
ATOM 1682 N N . PHE A 1 214 ? -29.197 9.512 2.611 1.00 75.56 214 PHE A N 1
ATOM 1683 C CA . PHE A 1 214 ? -30.185 8.565 3.137 1.00 75.56 214 PHE A CA 1
ATOM 1684 C C . PHE A 1 214 ? -29.606 7.569 4.157 1.00 75.56 214 PHE A C 1
ATOM 1686 O O . PHE A 1 214 ? -30.364 6.812 4.758 1.00 75.56 214 PHE A O 1
ATOM 1693 N N . LEU A 1 215 ? -28.278 7.526 4.321 1.00 75.44 215 LEU A N 1
ATOM 1694 C CA . LEU A 1 215 ? -27.605 6.719 5.335 1.00 75.44 215 LEU A CA 1
ATOM 1695 C C . LEU A 1 215 ? -27.214 7.598 6.517 1.00 75.44 215 LEU A C 1
ATOM 1697 O O . LEU A 1 215 ? -26.626 8.676 6.352 1.00 75.44 215 LEU A O 1
ATOM 1701 N N . GLU A 1 216 ? -27.487 7.086 7.712 1.00 79.62 216 GLU A N 1
ATOM 1702 C CA . GLU A 1 216 ? -26.919 7.648 8.931 1.00 79.62 216 GLU A CA 1
ATOM 1703 C C . GLU A 1 216 ? -25.452 7.206 9.086 1.00 79.62 216 GLU A C 1
ATOM 1705 O O . GLU A 1 216 ? -25.122 6.056 8.753 1.00 79.62 216 GLU A O 1
ATOM 1710 N N . PRO A 1 217 ? -24.567 8.087 9.587 1.00 83.00 217 PRO A N 1
ATOM 1711 C CA . PRO A 1 217 ? -23.152 7.784 9.806 1.00 83.00 217 PRO A CA 1
ATOM 1712 C C . PRO A 1 217 ? -22.921 6.526 10.649 1.00 83.00 217 PRO A C 1
ATOM 1714 O O . PRO A 1 217 ? -21.991 5.765 10.382 1.00 83.00 217 PRO A O 1
ATOM 1717 N N . GLU A 1 218 ? -23.792 6.259 11.625 1.00 83.81 218 GLU A N 1
ATOM 1718 C CA . GLU A 1 218 ? -23.702 5.093 12.504 1.00 83.81 218 GLU A CA 1
ATOM 1719 C C . GLU A 1 218 ? -23.854 3.779 11.735 1.00 83.81 218 GLU A C 1
ATOM 1721 O O . GLU A 1 218 ? -23.117 2.827 11.987 1.00 83.81 218 GLU A O 1
ATOM 1726 N N . HIS A 1 219 ? -24.766 3.733 10.760 1.00 81.56 219 HIS A N 1
ATOM 1727 C CA . HIS A 1 219 ? -24.992 2.543 9.940 1.00 81.56 219 HIS A CA 1
ATOM 1728 C C . HIS A 1 219 ? -23.843 2.309 8.959 1.00 81.56 219 HIS A C 1
ATOM 1730 O O . HIS A 1 219 ? -23.417 1.172 8.768 1.00 81.56 219 HIS A O 1
ATOM 1736 N N . ALA A 1 220 ? -23.315 3.380 8.358 1.00 77.06 220 ALA A N 1
ATOM 1737 C CA . ALA A 1 220 ? -22.188 3.289 7.432 1.00 77.06 220 ALA A CA 1
ATOM 1738 C C . ALA A 1 220 ? -20.908 2.820 8.141 1.00 77.06 220 ALA A C 1
ATOM 1740 O O . ALA A 1 220 ? -20.215 1.929 7.647 1.00 77.06 220 ALA A O 1
ATOM 1741 N N . ILE A 1 221 ? -20.620 3.380 9.319 1.00 82.25 221 ILE A N 1
ATOM 1742 C CA . ILE A 1 221 ? -19.475 2.979 10.142 1.00 82.25 221 ILE A CA 1
ATOM 1743 C C . ILE A 1 221 ? -19.684 1.572 10.708 1.00 82.25 221 ILE A C 1
ATOM 1745 O O . ILE A 1 221 ? -18.777 0.749 10.622 1.00 82.25 221 ILE A O 1
ATOM 1749 N N . GLY A 1 222 ? -20.877 1.252 11.215 1.00 78.19 222 GLY A N 1
ATOM 1750 C CA . GLY A 1 222 ? -21.198 -0.087 11.713 1.00 78.19 222 GLY A CA 1
ATOM 1751 C C . GLY A 1 222 ? -21.035 -1.168 10.641 1.00 78.19 222 GLY A C 1
ATOM 1752 O O . GLY A 1 222 ? -20.398 -2.188 10.892 1.00 78.19 222 GLY A O 1
ATOM 1753 N N . ALA A 1 223 ? -21.506 -0.921 9.415 1.00 78.06 223 ALA A N 1
ATOM 1754 C CA . ALA A 1 223 ? -21.285 -1.824 8.286 1.00 78.06 223 ALA A CA 1
ATOM 1755 C C . ALA A 1 223 ? -19.795 -1.952 7.926 1.00 78.06 223 ALA A C 1
ATOM 1757 O O . ALA A 1 223 ? -19.321 -3.048 7.637 1.00 78.06 223 ALA A O 1
ATOM 1758 N N . ALA A 1 224 ? -19.036 -0.853 7.977 1.00 75.31 224 ALA A N 1
ATOM 1759 C CA . ALA A 1 224 ? -17.599 -0.887 7.726 1.00 75.31 224 ALA A CA 1
ATOM 1760 C C . ALA A 1 224 ? -16.844 -1.712 8.781 1.00 75.31 224 ALA A C 1
ATOM 1762 O O . ALA A 1 224 ? -15.916 -2.430 8.417 1.00 75.31 224 ALA A O 1
ATOM 1763 N N . ILE A 1 225 ? -17.262 -1.650 10.050 1.00 77.06 225 ILE A N 1
ATOM 1764 C CA . ILE A 1 225 ? -16.727 -2.480 11.137 1.00 77.06 225 ILE A CA 1
ATOM 1765 C C . ILE A 1 225 ? -17.106 -3.950 10.928 1.00 77.06 225 ILE A C 1
ATOM 1767 O O . ILE A 1 225 ? -16.241 -4.812 11.038 1.00 77.06 225 ILE A O 1
ATOM 1771 N N . ALA A 1 226 ? -18.355 -4.247 10.558 1.00 75.50 226 ALA A N 1
ATOM 1772 C CA . ALA A 1 226 ? -18.807 -5.614 10.280 1.00 75.50 226 ALA A CA 1
ATOM 1773 C C . ALA A 1 226 ? -18.046 -6.278 9.115 1.00 75.50 226 ALA A C 1
ATOM 1775 O O . ALA A 1 226 ? -17.870 -7.494 9.093 1.00 75.50 226 ALA A O 1
ATOM 1776 N N . LEU A 1 227 ? -17.586 -5.479 8.147 1.00 72.00 227 LEU A N 1
ATOM 1777 C CA . LEU A 1 227 ? -16.773 -5.930 7.014 1.00 72.00 227 LEU A CA 1
ATOM 1778 C C . LEU A 1 227 ? -15.292 -6.134 7.362 1.00 72.00 227 LEU A C 1
ATOM 1780 O O . LEU A 1 227 ? -14.551 -6.681 6.542 1.00 72.00 227 LEU A O 1
ATOM 1784 N N . MET A 1 228 ? -14.829 -5.693 8.535 1.00 69.12 228 MET A N 1
ATOM 1785 C CA . MET A 1 228 ? -13.467 -5.983 8.974 1.00 69.12 228 MET A CA 1
ATOM 1786 C C . MET A 1 228 ? -13.364 -7.474 9.310 1.00 69.12 228 MET A C 1
ATOM 1788 O O . MET A 1 228 ? -14.030 -7.963 10.219 1.00 69.12 228 MET A O 1
ATOM 1792 N N . GLU A 1 229 ? -12.514 -8.210 8.584 1.00 57.31 229 GLU A N 1
ATOM 1793 C CA . GLU A 1 229 ? -12.182 -9.595 8.934 1.00 57.31 229 GLU A CA 1
ATOM 1794 C C . GLU A 1 229 ? -11.702 -9.649 10.390 1.00 57.31 229 GLU A C 1
ATOM 1796 O O . GLU A 1 229 ? -10.816 -8.879 10.774 1.00 57.31 229 GLU A O 1
ATOM 1801 N N . LYS A 1 230 ? -12.279 -10.549 11.198 1.00 58.72 230 LYS A N 1
ATOM 1802 C CA . LYS A 1 230 ? -11.949 -10.702 12.621 1.00 58.72 230 LYS A CA 1
ATOM 1803 C C . LYS A 1 230 ? -10.444 -10.885 12.807 1.00 58.72 230 LYS A C 1
ATOM 1805 O O . LYS A 1 230 ? -9.897 -11.958 12.559 1.00 58.72 230 LYS A O 1
ATOM 1810 N N . ARG A 1 231 ? -9.777 -9.835 13.274 1.00 55.38 231 ARG A N 1
ATOM 1811 C CA . ARG A 1 231 ? -8.390 -9.873 13.730 1.00 55.38 231 ARG A CA 1
ATOM 1812 C C . ARG A 1 231 ? -8.404 -9.461 15.192 1.00 55.38 231 ARG A C 1
ATOM 1814 O O . ARG A 1 231 ? -8.603 -8.290 15.491 1.00 55.38 231 ARG A O 1
ATOM 1821 N N . ASN A 1 232 ? -8.199 -10.430 16.083 1.00 55.88 232 ASN A N 1
ATOM 1822 C CA . ASN A 1 232 ? -8.252 -10.242 17.541 1.00 55.88 232 ASN A CA 1
ATOM 1823 C C . ASN A 1 232 ? -7.243 -9.203 18.068 1.00 55.88 232 ASN A C 1
ATOM 1825 O O . ASN A 1 232 ? -7.361 -8.756 19.205 1.00 55.88 232 ASN A O 1
ATOM 1829 N N . ASP A 1 233 ? -6.283 -8.797 17.237 1.00 63.94 233 ASP A N 1
ATOM 1830 C CA . ASP A 1 233 ? -5.200 -7.890 17.605 1.00 63.94 233 ASP A CA 1
ATOM 1831 C C . ASP A 1 233 ? -5.428 -6.437 17.149 1.00 63.94 233 ASP A C 1
ATOM 1833 O O . ASP A 1 233 ? -4.525 -5.617 17.297 1.00 63.94 233 ASP A O 1
ATOM 1837 N N . VAL A 1 234 ? -6.594 -6.092 16.578 1.00 69.12 234 VAL A N 1
ATOM 1838 C CA . VAL A 1 234 ? -6.891 -4.723 16.108 1.00 69.12 234 VAL A CA 1
ATOM 1839 C C . VAL A 1 234 ? -7.850 -4.013 17.062 1.00 69.12 234 VAL A C 1
ATOM 1841 O O . VAL A 1 234 ? -8.979 -4.454 17.265 1.00 69.12 234 VAL A O 1
ATOM 1844 N N . LYS A 1 235 ? -7.428 -2.869 17.608 1.00 77.19 235 LYS A N 1
ATOM 1845 C CA . LYS A 1 235 ? -8.298 -1.990 18.402 1.00 77.19 235 LYS A CA 1
ATOM 1846 C C . LYS A 1 235 ? -9.165 -1.143 17.478 1.00 77.19 235 LYS A C 1
ATOM 1848 O O . LYS A 1 235 ? -8.646 -0.514 16.559 1.00 77.19 235 LYS A O 1
ATOM 1853 N N . VAL A 1 236 ? -10.470 -1.085 17.723 1.00 82.06 236 VAL A N 1
ATOM 1854 C CA . VAL A 1 236 ? -11.389 -0.263 16.925 1.00 82.06 236 VAL A CA 1
ATOM 1855 C C . VAL A 1 236 ? -11.831 0.944 17.740 1.00 82.06 236 VAL A C 1
ATOM 1857 O O . VAL A 1 236 ? -12.392 0.803 18.823 1.00 82.06 236 VAL A O 1
ATOM 1860 N N . TYR A 1 237 ? -11.593 2.133 17.201 1.00 85.94 237 TYR A N 1
ATOM 1861 C CA . TYR A 1 237 ? -12.026 3.401 17.767 1.00 85.94 237 TYR A CA 1
ATOM 1862 C C . TYR A 1 237 ? -13.059 4.048 16.857 1.00 85.94 237 TYR A C 1
ATOM 1864 O O . TYR A 1 237 ? -12.929 4.015 15.633 1.00 85.94 237 TYR A O 1
ATOM 1872 N N . ILE A 1 238 ? -14.057 4.686 17.453 1.00 88.56 238 ILE A N 1
ATOM 1873 C CA . ILE A 1 238 ? -15.007 5.538 16.741 1.00 88.56 238 ILE A CA 1
ATOM 1874 C C . ILE A 1 238 ? -14.905 6.932 17.336 1.00 88.56 238 ILE A C 1
ATOM 1876 O O . ILE A 1 238 ? -15.169 7.103 18.521 1.00 88.56 238 ILE A O 1
ATOM 1880 N N . LEU A 1 239 ? -14.519 7.918 16.534 1.00 89.56 239 LEU A N 1
ATOM 1881 C CA . LEU A 1 239 ? -14.535 9.322 16.918 1.00 89.56 239 LEU A CA 1
ATOM 1882 C C . LEU A 1 239 ? -15.825 9.967 16.411 1.00 89.56 239 LEU A C 1
ATOM 1884 O O . LEU A 1 239 ? -16.011 10.115 15.205 1.00 89.56 239 LEU A O 1
ATOM 1888 N N . CYS A 1 240 ? -16.690 10.382 17.330 1.00 90.19 240 CYS A N 1
ATOM 1889 C CA . CYS A 1 240 ? -17.927 11.093 17.017 1.00 90.19 240 CYS A CA 1
ATOM 1890 C C . CYS A 1 240 ? -18.129 12.292 17.952 1.00 90.19 240 CYS A C 1
ATOM 1892 O O . CYS A 1 240 ? -17.510 12.388 19.011 1.00 90.19 240 CYS A O 1
ATOM 1894 N N . GLY A 1 241 ? -19.016 13.216 17.589 1.00 88.00 241 GLY A N 1
ATOM 1895 C CA . GLY A 1 241 ? -19.393 14.332 18.453 1.00 88.00 241 GLY A CA 1
ATOM 1896 C C . GLY A 1 241 ? -20.077 13.853 19.737 1.00 88.00 241 GLY A C 1
ATOM 1897 O O . GLY A 1 241 ? -20.685 12.780 19.770 1.00 88.00 241 GLY A O 1
ATOM 1898 N N . ASP A 1 242 ? -20.032 14.663 20.799 1.00 86.44 242 ASP A N 1
ATOM 1899 C CA . ASP A 1 242 ? -20.636 14.304 22.094 1.00 86.44 242 ASP A CA 1
ATOM 1900 C C . ASP A 1 242 ? -22.135 13.969 21.967 1.00 86.44 242 ASP A C 1
ATOM 1902 O O . ASP A 1 242 ? -22.611 13.004 22.562 1.00 86.44 242 ASP A O 1
ATOM 1906 N N . GLY A 1 243 ? -22.867 14.705 21.121 1.00 84.56 243 GLY A N 1
ATOM 1907 C CA . GLY A 1 243 ? -24.290 14.464 20.847 1.00 84.56 243 GLY A CA 1
ATOM 1908 C C . GLY A 1 243 ? -24.587 13.232 19.979 1.00 84.56 243 GLY A C 1
ATOM 1909 O O . GLY A 1 243 ? -25.739 12.815 19.880 1.00 84.56 243 GLY A O 1
ATOM 1910 N N . ALA A 1 244 ? -23.574 12.631 19.346 1.00 85.62 244 ALA A N 1
ATOM 1911 C CA . ALA A 1 244 ? -23.716 11.433 18.515 1.00 85.62 244 ALA A CA 1
ATOM 1912 C C . ALA A 1 244 ? -23.462 10.129 19.293 1.00 85.62 244 ALA A C 1
ATOM 1914 O O . ALA A 1 244 ? -23.877 9.057 18.859 1.00 85.62 244 ALA A O 1
ATOM 1915 N N . LYS A 1 245 ? -22.830 10.217 20.467 1.00 85.00 245 LYS A N 1
ATOM 1916 C CA . LYS A 1 245 ? -22.346 9.074 21.255 1.00 85.00 245 LYS A CA 1
ATOM 1917 C C . LYS A 1 245 ? -23.406 8.000 21.525 1.00 85.00 245 LYS A C 1
ATOM 1919 O O . LYS A 1 245 ? -23.166 6.820 21.282 1.00 85.00 245 LYS A O 1
ATOM 1924 N N . GLU A 1 246 ? -24.586 8.395 22.000 1.00 84.62 246 GLU A N 1
ATOM 1925 C CA . GLU A 1 246 ? -25.667 7.449 22.327 1.00 84.62 246 GLU A CA 1
ATOM 1926 C C . GLU A 1 246 ? -26.305 6.820 21.075 1.00 84.62 246 GLU A C 1
ATOM 1928 O O . GLU A 1 246 ? -26.751 5.669 21.114 1.00 84.62 246 GLU A O 1
ATOM 1933 N N . ARG A 1 247 ? -26.279 7.527 19.934 1.00 87.75 247 ARG A N 1
ATOM 1934 C CA . ARG A 1 247 ? -26.727 6.980 18.642 1.00 87.75 247 ARG A CA 1
ATOM 1935 C C . ARG A 1 247 ? -25.794 5.861 18.187 1.00 87.75 247 ARG A C 1
ATOM 1937 O O . ARG A 1 247 ? -26.276 4.784 17.846 1.00 87.75 247 ARG A O 1
ATOM 1944 N N . TYR A 1 248 ? -24.479 6.070 18.288 1.00 86.44 248 TYR A N 1
ATOM 1945 C CA . TYR A 1 248 ? -23.484 5.036 17.993 1.00 86.44 248 TYR A CA 1
ATOM 1946 C C . TYR A 1 248 ? -23.600 3.825 18.921 1.00 86.44 248 TYR A C 1
ATOM 1948 O O . TYR A 1 248 ? -23.580 2.697 18.439 1.00 86.44 248 TYR A O 1
ATOM 1956 N N . LYS A 1 249 ? -23.778 4.029 20.233 1.00 83.50 249 LYS A N 1
ATOM 1957 C CA . LYS A 1 249 ? -24.000 2.922 21.183 1.00 83.50 249 LYS A CA 1
ATOM 1958 C C . LYS A 1 249 ? -25.165 2.027 20.769 1.00 83.50 249 LYS A C 1
ATOM 1960 O O . LYS A 1 249 ? -25.014 0.809 20.720 1.00 83.50 249 LYS A O 1
ATOM 1965 N N . THR A 1 250 ? -26.304 2.645 20.469 1.00 84.56 250 THR A N 1
ATOM 1966 C CA . THR A 1 250 ? -27.533 1.932 20.102 1.00 84.56 250 THR A CA 1
ATOM 1967 C C . THR A 1 250 ? -27.357 1.212 18.765 1.00 84.56 250 THR A C 1
ATOM 1969 O O . THR A 1 250 ? -27.512 -0.002 18.693 1.00 84.56 250 THR A O 1
ATOM 1972 N N . ALA A 1 251 ? -26.927 1.937 17.729 1.00 83.25 251 ALA A N 1
ATOM 1973 C CA . ALA A 1 251 ? -26.786 1.395 16.382 1.00 83.25 251 ALA A CA 1
ATOM 1974 C C . ALA A 1 251 ? -25.751 0.263 16.295 1.00 83.25 251 ALA A C 1
ATOM 1976 O O . ALA A 1 251 ? -25.991 -0.735 15.625 1.00 83.25 251 ALA A O 1
ATOM 1977 N N . LEU A 1 252 ? -24.607 0.376 16.978 1.00 82.25 252 LEU A N 1
ATOM 1978 C CA . LEU A 1 252 ? -23.598 -0.690 16.981 1.00 82.25 252 LEU A CA 1
ATOM 1979 C C . LEU A 1 252 ? -24.080 -1.927 17.736 1.00 82.25 252 LEU A C 1
ATOM 1981 O O . LEU A 1 252 ? -23.788 -3.041 17.305 1.00 82.25 252 LEU A O 1
ATOM 1985 N N . GLY A 1 253 ? -24.834 -1.736 18.825 1.00 78.56 253 GLY A N 1
ATOM 1986 C CA . GLY A 1 253 ? -25.478 -2.832 19.547 1.00 78.56 253 GLY A CA 1
ATOM 1987 C C . GLY A 1 253 ? -26.441 -3.620 18.657 1.00 78.56 253 GLY A C 1
ATOM 1988 O O . GLY A 1 253 ? -26.424 -4.851 18.680 1.00 78.56 253 GLY A O 1
ATOM 1989 N N . ASP A 1 254 ? -27.212 -2.918 17.825 1.00 79.38 254 ASP A N 1
ATOM 1990 C CA . ASP A 1 254 ? -28.155 -3.530 16.886 1.00 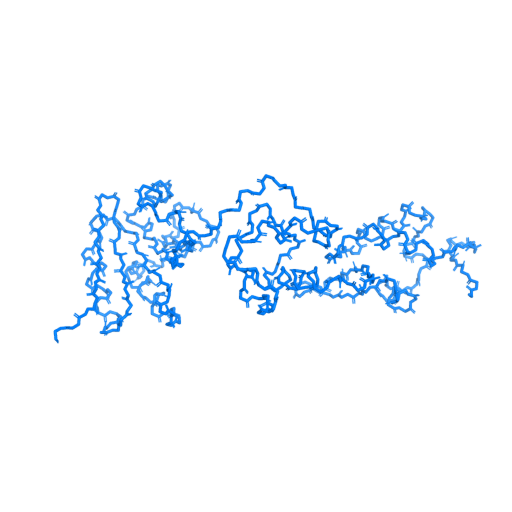79.38 254 ASP A CA 1
ATOM 1991 C C . ASP A 1 254 ? -27.453 -4.196 15.686 1.00 79.38 254 ASP A C 1
ATOM 1993 O O . ASP A 1 254 ? -27.854 -5.277 15.254 1.00 79.38 254 ASP A O 1
ATOM 1997 N N . LEU A 1 255 ? -26.400 -3.569 15.143 1.00 74.12 255 LEU A N 1
ATOM 1998 C CA . LEU A 1 255 ? -25.737 -3.999 13.902 1.00 74.12 255 LEU A CA 1
ATOM 1999 C C . LEU A 1 255 ? -24.720 -5.126 14.091 1.00 74.12 255 LEU A C 1
ATOM 2001 O O . LEU A 1 255 ? -24.615 -6.001 13.233 1.00 74.12 255 LEU A O 1
ATOM 2005 N N . LEU A 1 256 ? -23.924 -5.078 15.162 1.00 73.12 256 LEU A N 1
ATOM 2006 C CA . LEU A 1 256 ? -22.778 -5.977 15.346 1.00 73.12 256 LEU A CA 1
ATOM 2007 C C . LEU A 1 256 ? -23.104 -7.196 16.217 1.00 73.12 256 LEU A C 1
ATOM 2009 O O . LEU A 1 256 ? -22.343 -8.163 16.235 1.00 73.12 256 LEU A O 1
ATOM 2013 N N . GLY A 1 257 ? -24.249 -7.196 16.906 1.00 63.31 257 GLY A N 1
ATOM 2014 C CA . GLY A 1 257 ? -24.668 -8.316 17.746 1.00 63.31 257 GLY A CA 1
ATOM 2015 C C . GLY A 1 257 ? -23.680 -8.642 18.880 1.00 63.31 257 GLY A C 1
ATOM 2016 O O . GLY A 1 257 ? -22.908 -7.799 19.324 1.00 63.31 257 GLY A O 1
ATOM 2017 N N . GLN A 1 258 ? -23.729 -9.879 19.397 1.00 57.31 258 GLN A N 1
ATOM 2018 C CA . GLN A 1 258 ? -22.995 -10.335 20.599 1.00 57.31 258 GLN A CA 1
ATOM 2019 C C . GLN A 1 258 ? -21.540 -10.777 20.338 1.00 57.31 258 GLN A C 1
ATOM 2021 O O . GLN A 1 258 ? -21.019 -11.614 21.076 1.00 57.31 258 GLN A O 1
ATOM 2026 N N . GLU A 1 259 ? -20.887 -10.290 19.285 1.00 53.75 259 GLU A N 1
ATOM 2027 C CA . GLU A 1 259 ? -19.526 -10.725 18.949 1.00 53.75 259 GLU A CA 1
ATOM 2028 C C . GLU A 1 259 ? -18.446 -9.891 19.662 1.00 53.75 259 GLU A C 1
ATOM 2030 O O . GLU A 1 259 ? -18.585 -8.680 19.827 1.00 53.75 259 GLU A O 1
ATOM 2035 N N . GLU A 1 260 ? -17.362 -10.551 20.095 1.00 57.44 260 GLU A N 1
ATOM 2036 C CA . GLU A 1 260 ? -16.257 -9.981 20.889 1.00 57.44 260 GLU A CA 1
ATOM 2037 C C . GLU A 1 260 ? -15.340 -9.035 20.083 1.00 57.44 260 GLU A C 1
ATOM 2039 O O . GLU A 1 260 ? -14.129 -9.234 20.004 1.00 57.44 260 GLU A O 1
ATOM 2044 N N . THR A 1 261 ? -15.890 -7.974 19.494 1.00 62.66 261 THR A N 1
ATOM 2045 C CA . THR A 1 261 ? -15.091 -6.856 18.976 1.00 62.66 261 THR A CA 1
ATOM 2046 C C . THR A 1 261 ? -15.071 -5.753 20.029 1.00 62.66 261 THR A C 1
ATOM 2048 O O . THR A 1 261 ? -16.107 -5.173 20.355 1.00 62.66 261 THR A O 1
ATOM 2051 N N . ILE A 1 262 ? -13.896 -5.459 20.594 1.00 71.19 262 ILE A N 1
ATOM 2052 C CA . ILE A 1 262 ? -13.736 -4.365 21.562 1.00 71.19 262 ILE A CA 1
ATOM 2053 C C . ILE A 1 262 ? -13.725 -3.045 20.786 1.00 71.19 262 ILE A C 1
ATOM 2055 O O . ILE A 1 262 ? -12.767 -2.748 20.070 1.00 71.19 262 ILE A O 1
ATOM 2059 N N . ILE A 1 263 ? -14.804 -2.270 20.923 1.00 81.00 263 ILE A N 1
ATOM 2060 C CA . ILE A 1 263 ? -14.982 -0.978 20.257 1.00 81.00 263 ILE A CA 1
ATOM 2061 C C . ILE A 1 263 ? -14.964 0.126 21.312 1.00 81.00 263 ILE A C 1
ATOM 2063 O O . ILE A 1 263 ? -15.746 0.121 22.266 1.00 81.00 263 ILE A O 1
ATOM 2067 N N . THR A 1 264 ? -14.095 1.111 21.118 1.00 86.38 264 THR A N 1
ATOM 2068 C CA . THR A 1 264 ? -13.995 2.281 21.991 1.00 86.38 264 THR A CA 1
ATOM 2069 C C . THR A 1 264 ? -14.608 3.488 21.296 1.00 86.38 264 THR A C 1
ATOM 2071 O O . THR A 1 264 ? -14.145 3.898 20.232 1.00 86.38 264 THR A O 1
ATOM 2074 N N . ILE A 1 265 ? -15.641 4.083 21.897 1.00 85.75 265 ILE A N 1
ATOM 2075 C CA . ILE A 1 265 ? -16.225 5.326 21.387 1.00 85.75 265 ILE A CA 1
ATOM 2076 C C . ILE A 1 265 ? -15.535 6.502 22.075 1.00 85.75 265 ILE A C 1
ATOM 2078 O O . ILE A 1 265 ? -15.552 6.663 23.299 1.00 85.75 265 ILE A O 1
ATOM 2082 N N . CYS A 1 266 ? -14.934 7.345 21.254 1.00 85.88 266 CYS A N 1
ATOM 2083 C CA . CYS A 1 266 ? -14.254 8.563 21.632 1.00 85.88 266 CYS A CA 1
ATOM 2084 C C . CYS A 1 266 ? -15.092 9.763 21.201 1.00 85.88 266 CYS A C 1
ATOM 2086 O O . CYS A 1 266 ? -15.586 9.831 20.079 1.00 85.88 266 CYS A O 1
ATOM 2088 N N . THR A 1 267 ? -15.188 10.753 22.079 1.00 85.88 267 THR A N 1
ATOM 2089 C CA . THR A 1 267 ? -15.736 12.069 21.746 1.00 85.88 267 THR A CA 1
ATOM 2090 C C . THR A 1 267 ? -14.703 13.146 22.039 1.00 85.88 267 THR A C 1
ATOM 2092 O O . THR A 1 267 ? -13.788 12.878 22.816 1.00 85.88 267 THR A O 1
ATOM 2095 N N . PRO A 1 268 ? -14.788 14.366 21.482 1.00 82.38 268 PRO A N 1
ATOM 2096 C CA . PRO A 1 268 ? -13.792 15.409 21.741 1.00 82.38 268 PRO A CA 1
ATOM 2097 C C . PRO A 1 268 ? -13.502 15.625 23.236 1.00 82.38 268 PRO A C 1
ATOM 2099 O O . PRO A 1 268 ? -12.352 15.839 23.608 1.00 82.38 268 PRO A O 1
ATOM 2102 N N . ASN A 1 269 ? -14.517 15.463 24.093 1.00 78.00 269 ASN A N 1
ATOM 2103 C CA . ASN A 1 269 ? -14.435 15.735 25.527 1.00 78.00 269 ASN A CA 1
ATOM 2104 C C . ASN A 1 269 ? -14.356 14.484 26.431 1.00 78.00 269 ASN A C 1
ATOM 2106 O O . ASN A 1 269 ? -14.111 14.626 27.627 1.00 78.00 269 ASN A O 1
ATOM 2110 N N . SER A 1 270 ? -14.560 13.260 25.919 1.00 68.38 270 SER A N 1
ATOM 2111 C CA . SER A 1 270 ? -14.591 12.039 26.752 1.00 68.38 270 SER A CA 1
ATOM 2112 C C . SER A 1 270 ? -14.123 10.771 26.020 1.00 68.38 270 SER A C 1
ATOM 2114 O O . SER A 1 270 ? -14.077 10.736 24.790 1.00 68.38 270 SER A O 1
ATOM 2116 N N . ASN A 1 271 ? -13.767 9.722 26.772 1.00 57.88 271 ASN A N 1
ATOM 2117 C CA . ASN A 1 271 ? -13.507 8.369 26.261 1.00 57.88 271 ASN A CA 1
ATOM 2118 C C . ASN A 1 271 ? -14.396 7.374 27.018 1.00 57.88 271 ASN A C 1
ATOM 2120 O O . ASN A 1 271 ? -14.415 7.408 28.247 1.00 57.88 271 ASN A O 1
ATOM 2124 N N . GLU A 1 272 ? -15.084 6.477 26.311 1.00 60.88 272 GLU A N 1
ATOM 2125 C CA . GLU A 1 272 ? -15.779 5.336 26.916 1.00 60.88 272 GLU A CA 1
ATOM 2126 C C . GLU A 1 272 ? -15.487 4.056 26.131 1.00 60.88 272 GLU A C 1
ATOM 2128 O O . GLU A 1 272 ? -15.731 3.966 24.926 1.00 60.88 272 GLU A O 1
ATOM 2133 N N . GLU A 1 273 ? -14.970 3.047 26.829 1.00 54.03 273 GLU A N 1
ATOM 2134 C CA . GLU A 1 273 ? -14.834 1.702 26.276 1.00 54.03 273 GLU A CA 1
ATOM 2135 C C . GLU A 1 273 ? -16.179 0.985 26.349 1.00 54.03 273 GLU A C 1
ATOM 2137 O O . GLU A 1 273 ? -16.783 0.880 27.420 1.00 54.03 273 GLU A O 1
ATOM 2142 N N . ILE A 1 274 ? -16.642 0.457 25.216 1.00 55.59 274 ILE A N 1
ATOM 2143 C CA . ILE A 1 274 ? -17.829 -0.388 25.179 1.00 55.59 274 ILE A CA 1
ATOM 2144 C C . ILE A 1 274 ? -17.352 -1.811 24.953 1.00 55.59 274 ILE A C 1
ATOM 2146 O O . ILE A 1 274 ? -17.015 -2.237 23.851 1.00 55.59 274 ILE A O 1
ATOM 2150 N N . SER A 1 275 ? -17.326 -2.565 26.045 1.00 48.09 275 SER A N 1
ATOM 2151 C CA . SER A 1 275 ? -17.216 -4.014 25.973 1.00 48.09 275 SER A CA 1
ATOM 2152 C C . SER A 1 275 ? -18.606 -4.572 25.695 1.00 48.09 275 SER A C 1
ATOM 2154 O O . SER A 1 275 ? -19.437 -4.619 26.604 1.00 48.09 275 SER A O 1
ATOM 2156 N N . VAL A 1 276 ? -18.879 -5.013 24.468 1.00 47.81 276 VAL A N 1
ATOM 2157 C CA . VAL A 1 276 ? -20.077 -5.819 24.200 1.00 47.81 276 VAL A CA 1
ATOM 2158 C C . VAL A 1 276 ? -19.816 -7.215 24.772 1.00 47.81 276 VAL A C 1
ATOM 2160 O O . VAL A 1 276 ? -19.309 -8.105 24.101 1.00 47.81 276 VAL A O 1
ATOM 2163 N N . LYS A 1 277 ? -20.073 -7.385 26.073 1.00 34.00 277 LYS A N 1
ATOM 2164 C CA . LYS A 1 277 ? -19.974 -8.666 26.787 1.00 34.00 277 LYS A CA 1
ATOM 2165 C C . LYS A 1 277 ? -21.335 -9.045 27.353 1.00 34.00 277 LYS A C 1
ATOM 2167 O O . LYS A 1 277 ? -22.045 -8.199 27.896 1.00 34.00 277 LYS A O 1
ATOM 2172 N N . LYS A 1 278 ? -21.691 -10.326 27.263 1.00 45.03 278 LYS A N 1
ATOM 2173 C CA . LYS A 1 278 ? -22.914 -10.848 27.880 1.00 45.03 278 LYS A CA 1
ATOM 2174 C C . LYS A 1 278 ? -22.710 -11.136 29.374 1.00 45.03 278 LYS A C 1
ATOM 2176 O O . LYS A 1 278 ? -21.603 -11.461 29.801 1.00 45.03 278 LYS A O 1
ATOM 2181 N N . ARG A 1 279 ? -23.807 -11.050 30.130 1.00 32.94 279 ARG A N 1
ATOM 2182 C CA . ARG A 1 279 ? -24.033 -11.855 31.340 1.00 32.94 279 ARG A CA 1
ATOM 2183 C C . ARG A 1 279 ? -24.389 -13.287 30.957 1.00 32.94 279 ARG A C 1
ATOM 2185 O O . ARG A 1 279 ? -25.072 -13.453 29.919 1.00 32.94 279 ARG A O 1
#

Secondary structure (DSSP, 8-state):
---EEEETTEEEE--HHHHHHHHHHTS-TT-EEHHHHHHHHHHH-TT--HHHH-SS-HHHHHHHH-TTTEEEEE-TTT--EEEEE-PSPPPHHHHHHHHHHHHTT-SS--S---HHHHGGGS-TTT---TT-HHHHHTSHHHHTTS---TT-------S---EEEEEETTTS-GGGHHHHHHHTT-TTS-EEEEEEE-TTSPP--TT-EE--TTS-HHHHHHHHHHTS---TT-EEEEE--GGGHHHHHHHHHHHHTT----EEEEETTEEEEE-----

Sequence (279 aa):
MAHTFISGTTLYPCNWEEKMQNVAASIPYEGVIEKELIGRIIEEESRFLPAVSLGEPISKWVQRRFSNILWVSRSATNGTPIYRAVGEPLSMEAECIARVLQLLGRRKLPVYTDVNLIVPLLPVSMSPKKGNWLRFFERQAVQDHFDVDVEAYVRVSPDCSPSTVFVDATSVEAARVDDILAAKGILDSLCAIKVFRRPNDPVWSTDDVIVQSFLEPEHAIGAAIALMEKRNDVKVYILCGDGAKERYKTALGDLLGQEETIITICTPNSNEEISVKKR